Protein AF-0000000073921523 (afdb_homodimer)

Solvent-accessible surface area (backbone atoms only — not comparable to full-atom values): 16384 Å² total; per-residue (Å²): 98,67,68,12,47,55,32,9,51,51,12,41,77,70,71,25,71,45,29,6,15,30,35,31,46,91,87,34,81,66,20,54,26,32,26,37,28,69,85,65,67,34,65,73,37,38,14,59,54,44,15,50,53,37,37,46,49,44,23,59,76,66,74,44,60,59,46,65,50,32,49,55,18,35,37,30,28,34,42,34,48,32,39,28,51,33,30,39,56,62,69,40,45,89,39,58,53,58,31,38,37,20,10,20,78,25,73,84,45,6,5,74,55,62,56,38,48,63,36,61,45,90,61,97,55,76,60,62,48,73,44,76,53,56,63,20,65,62,34,47,52,48,45,50,51,49,56,54,52,50,42,68,69,36,58,73,71,59,40,57,56,57,72,71,102,101,66,69,12,48,54,33,10,52,51,13,42,76,69,71,24,70,46,29,7,14,30,35,31,46,91,87,34,78,67,21,54,27,32,26,39,30,69,86,64,65,33,64,72,36,37,14,59,54,44,17,51,52,38,37,46,49,43,23,60,77,67,73,43,60,58,46,66,49,30,48,54,17,35,37,29,28,34,42,36,46,33,40,29,50,32,31,40,57,64,69,40,45,91,39,59,54,57,32,36,36,19,9,19,80,24,74,86,46,6,5,74,56,62,57,39,47,65,35,61,44,90,63,98,56,77,60,62,47,71,44,77,53,54,64,20,66,62,34,47,51,47,45,50,50,48,55,53,51,51,41,68,71,35,56,74,73,59,38,55,57,58,73,72,101

Radius of gyration: 19.96 Å; Cα contacts (8 Å, |Δi|>4): 748; chains: 2; bounding box: 66×49×37 Å

pLDDT: mean 92.78, std 14.87, range [28.72, 98.94]

Foldseek 3Di:
DVQQQVQLVVCLVVLHQRKKKFKAFPRDTQFIAAACCPVVVNVLRHRLVRRLVSLVVSCVVVVHDSQVRQQRIEMEMAEADFLVSLCCQFPVGPHHHPAYEYAAYDCPGHCCPNPHNVQPPDDPTHHHHYHYHDNNVSSVVSNVSSVVVVLVVDPPVVVVVVVVD/DVQQQVQLVVCLVVLHQRKKKFKAFPRDTQFIAAACCPVVVNVLRHRLVRRLVSLVVSCVVVVHDSQVRQQRIEMEMAEADFLVSLCCQFPVGPHHHPAYEYAAYDCPGHCCPNPHNVQPPDDPTHHHHYHYHDNNVSSVVSNVSSVVVVLVVDPPVVVVVVVVD

Nearest PDB structures (foldseek):
  7nz9-assembly1_A  TM=9.386E-01  e=3.434E-23  Mus musculus
  3dh1-assembly2_C  TM=9.366E-01  e=2.098E-22  Homo sapiens
  1z3a-assembly1_B  TM=9.282E-01  e=8.776E-16  Escherichia coli
  2nx8-assembly1_A-2  TM=9.081E-01  e=7.635E-16  Streptococcus pyogenes serotype M6
  8e2r-assembly1_B  TM=8.834E-01  e=5.690E-13  Escherichia coli

Structure (mmCIF, N/CA/C/O backbone):
data_AF-0000000073921523-model_v1
#
loop_
_entity.id
_entity.type
_entity.pdbx_description
1 polymer 'tRNA-specific adenosine deaminase 2'
#
loop_
_atom_site.group_PDB
_atom_site.id
_atom_site.type_symbol
_atom_site.label_atom_id
_atom_site.label_alt_id
_atom_site.label_comp_id
_atom_site.label_asym_id
_atom_site.label_entity_id
_atom_site.label_seq_id
_atom_site.pdbx_PDB_ins_code
_atom_site.Cartn_x
_atom_site.Cartn_y
_atom_site.Cartn_z
_atom_site.occupancy
_atom_site.B_iso_or_equiv
_atom_site.auth_seq_id
_atom_site.auth_comp_id
_atom_site.auth_asym_id
_atom_site.auth_atom_id
_atom_site.pdbx_PDB_model_num
ATOM 1 N N . MET A 1 1 ? -6.551 19.641 9.445 1 97.19 1 MET A N 1
ATOM 2 C CA . MET A 1 1 ? -7.559 18.625 9.758 1 97.19 1 MET A CA 1
ATOM 3 C C . MET A 1 1 ? -8.906 18.984 9.133 1 97.19 1 MET A C 1
ATOM 5 O O . MET A 1 1 ? -9.633 18.109 8.664 1 97.19 1 MET A O 1
ATOM 9 N N . ASP A 1 2 ? -9.117 20.281 8.953 1 97.69 2 ASP A N 1
ATOM 10 C CA . ASP A 1 2 ? -10.383 20.703 8.367 1 97.69 2 ASP A CA 1
ATOM 11 C C . ASP A 1 2 ? -10.516 20.203 6.926 1 97.69 2 ASP A C 1
ATOM 13 O O . ASP A 1 2 ? -11.547 19.656 6.543 1 97.69 2 ASP A O 1
ATOM 17 N N . VAL A 1 3 ? -9.492 20.391 6.16 1 98.69 3 VAL A N 1
ATOM 18 C CA . VAL A 1 3 ? -9.484 19.953 4.77 1 98.69 3 VAL A CA 1
ATOM 19 C C . VAL A 1 3 ? -9.656 18.438 4.703 1 98.69 3 VAL A C 1
ATOM 21 O O . VAL A 1 3 ? -10.422 17.922 3.877 1 98.69 3 VAL A O 1
ATOM 24 N N . ALA A 1 4 ? -8.953 17.703 5.57 1 98.88 4 ALA A N 1
ATOM 25 C CA . ALA A 1 4 ? -9.07 16.25 5.609 1 98.88 4 ALA A CA 1
ATOM 26 C C . ALA A 1 4 ? -10.5 15.82 5.902 1 98.88 4 ALA A C 1
ATOM 28 O O . ALA A 1 4 ? -11.031 14.906 5.258 1 98.88 4 ALA A O 1
ATOM 29 N N . PHE A 1 5 ? -11.156 16.516 6.816 1 98.81 5 PHE A N 1
ATOM 30 C CA . PHE A 1 5 ? -12.516 16.141 7.18 1 98.81 5 PHE A CA 1
ATOM 31 C C . PHE A 1 5 ? -13.492 16.5 6.062 1 98.81 5 PHE A C 1
ATOM 33 O O . PHE A 1 5 ? -14.477 15.789 5.84 1 98.81 5 PHE A O 1
ATOM 40 N N . GLU A 1 6 ? -13.297 17.609 5.375 1 98.88 6 GLU A N 1
ATOM 41 C CA . GLU A 1 6 ? -14.109 17.922 4.203 1 98.88 6 GLU A CA 1
ATOM 42 C C . GLU A 1 6 ? -14.039 16.812 3.162 1 98.88 6 GLU A C 1
ATOM 44 O O . GLU A 1 6 ? -15.062 16.406 2.605 1 98.88 6 GLU A O 1
ATOM 49 N N . LEU A 1 7 ? -12.898 16.328 2.967 1 98.88 7 LEU A N 1
ATOM 50 C CA . LEU A 1 7 ? -12.68 15.258 1.994 1 98.88 7 LEU A CA 1
ATOM 51 C C . LEU A 1 7 ? -13.289 13.953 2.48 1 98.88 7 LEU A C 1
ATOM 53 O O . LEU A 1 7 ? -13.828 13.18 1.686 1 98.88 7 LEU A O 1
ATOM 57 N N . ALA A 1 8 ? -13.172 13.719 3.764 1 98.88 8 ALA A N 1
ATOM 58 C CA . ALA A 1 8 ? -13.812 12.531 4.328 1 98.88 8 ALA A CA 1
ATOM 59 C C . ALA A 1 8 ? -15.32 12.562 4.109 1 98.88 8 ALA A C 1
ATOM 61 O O . ALA A 1 8 ? -15.93 11.547 3.773 1 98.88 8 ALA A O 1
ATOM 62 N N . GLN A 1 9 ? -15.875 13.711 4.309 1 98.69 9 GLN A N 1
ATOM 63 C CA . GLN A 1 9 ? -17.312 13.883 4.074 1 98.69 9 GLN A CA 1
ATOM 64 C C . GLN A 1 9 ? -17.656 13.633 2.607 1 98.69 9 GLN A C 1
ATOM 66 O O . GLN A 1 9 ? -18.688 13.031 2.299 1 98.69 9 GLN A O 1
ATOM 71 N N . GLU A 1 10 ? -16.828 14.133 1.713 1 98.69 10 GLU A N 1
ATOM 72 C CA . GLU A 1 10 ? -17.031 13.875 0.289 1 98.69 10 GLU A CA 1
ATOM 73 C C . GLU A 1 10 ? -16.969 12.375 -0.013 1 98.69 10 GLU A C 1
ATOM 75 O O . GLU A 1 10 ? -17.766 11.867 -0.807 1 98.69 10 GLU A O 1
ATOM 80 N N . ALA A 1 11 ? -16 11.711 0.612 1 98.56 11 ALA A N 1
ATOM 81 C CA . ALA A 1 11 ? -15.898 10.266 0.442 1 98.56 11 ALA A CA 1
ATOM 82 C 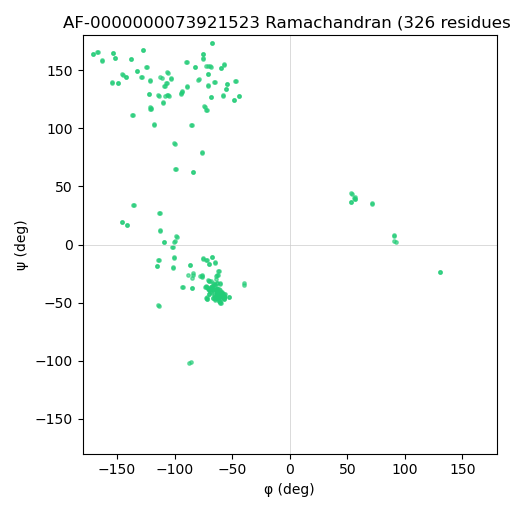C . ALA A 1 11 ? -17.188 9.578 0.868 1 98.56 11 ALA A C 1
ATOM 84 O O . ALA A 1 11 ? -17.703 8.703 0.162 1 98.56 11 ALA A O 1
ATOM 85 N N . LEU A 1 12 ? -17.703 9.969 1.993 1 97.81 12 LEU A N 1
ATOM 86 C CA . LEU A 1 12 ? -18.953 9.406 2.502 1 97.81 12 LEU A CA 1
ATOM 87 C C . LEU A 1 12 ? -20.078 9.586 1.496 1 97.81 12 LEU A C 1
ATOM 89 O O . LEU A 1 12 ? -20.828 8.648 1.219 1 97.81 12 LEU A O 1
ATOM 93 N N . LYS A 1 13 ? -20.203 10.766 0.925 1 96.94 13 LYS A N 1
ATOM 94 C CA . LYS A 1 13 ? -21.234 11.078 -0.048 1 96.94 13 LYS A CA 1
ATOM 95 C C . LYS A 1 13 ? -21.109 10.211 -1.297 1 96.94 13 LYS A C 1
ATOM 97 O O . LYS A 1 13 ? -22.094 9.93 -1.973 1 96.94 13 LYS A O 1
ATOM 102 N N . CYS A 1 14 ? -19.938 9.75 -1.588 1 96.5 14 CYS A N 1
ATOM 103 C CA . CYS A 1 14 ? -19.656 8.953 -2.779 1 96.5 14 CYS A CA 1
ATOM 104 C C . CYS A 1 14 ? -19.641 7.465 -2.449 1 96.5 14 CYS A C 1
ATOM 106 O O . CYS A 1 14 ? -19.141 6.656 -3.236 1 96.5 14 CYS A O 1
ATOM 108 N N . ASN A 1 15 ? -20 7.105 -1.227 1 95.38 15 ASN A N 1
ATOM 109 C CA . ASN A 1 15 ? -20.094 5.719 -0.775 1 95.38 15 ASN A CA 1
ATOM 110 C C . ASN A 1 15 ? -18.719 5.082 -0.631 1 95.38 15 ASN A C 1
ATOM 112 O O . ASN A 1 15 ? -18.516 3.928 -1.012 1 95.38 15 ASN A O 1
ATOM 116 N N . GLU A 1 16 ? -17.797 5.867 -0.228 1 97.69 16 GLU A N 1
ATOM 117 C CA . GLU A 1 16 ? -16.453 5.434 0.157 1 97.69 16 GLU A CA 1
ATOM 118 C C . GLU A 1 16 ? -16.281 5.484 1.672 1 97.69 16 GLU A C 1
ATOM 120 O O . GLU A 1 16 ? -16.922 6.277 2.354 1 97.69 16 GLU A O 1
ATOM 125 N N . VAL A 1 17 ? -15.406 4.504 2.256 1 97.69 17 VAL A N 1
ATOM 126 C CA . VAL A 1 17 ? -15.031 4.691 3.654 1 97.69 17 VAL A CA 1
ATOM 127 C C . VAL A 1 17 ? -14.562 6.129 3.879 1 97.69 17 VAL A C 1
ATOM 129 O O . VAL A 1 17 ? -13.711 6.633 3.15 1 97.69 17 VAL A O 1
ATOM 132 N N . PRO A 1 18 ? -15.148 6.871 4.805 1 98.62 18 PRO A N 1
ATOM 133 C CA . PRO A 1 18 ? -14.93 8.312 4.93 1 98.62 18 PRO A CA 1
ATOM 134 C C . PRO A 1 18 ? -13.586 8.648 5.57 1 98.62 18 PRO A C 1
ATOM 136 O O . PRO A 1 18 ? -13.539 9.023 6.746 1 98.62 18 PRO A O 1
ATOM 139 N N . VAL A 1 19 ? -12.602 8.586 4.848 1 98.88 19 VAL A N 1
ATOM 140 C CA . VAL A 1 19 ? -11.258 8.961 5.266 1 98.88 19 VAL A CA 1
ATOM 141 C C . VAL A 1 19 ? -10.711 10.047 4.34 1 98.88 19 VAL A C 1
ATOM 143 O O . VAL A 1 19 ? -10.812 9.938 3.117 1 98.88 19 VAL A O 1
ATOM 146 N N . GLY A 1 20 ? -10.227 11.094 4.895 1 98.94 20 GLY A N 1
ATOM 147 C CA . GLY A 1 20 ? -9.547 12.172 4.195 1 98.94 20 GLY A CA 1
ATOM 148 C C . GLY A 1 20 ? -8.156 12.445 4.73 1 98.94 20 GLY A C 1
ATOM 149 O O . GLY A 1 20 ? -7.867 12.172 5.898 1 98.94 20 GLY A O 1
ATOM 150 N N . CYS A 1 21 ? -7.32 12.953 3.865 1 98.88 21 CYS A N 1
ATOM 151 C CA . CYS A 1 21 ? -5.902 13.125 4.148 1 98.88 21 CYS A CA 1
ATOM 152 C C . CYS A 1 21 ? -5.363 14.391 3.477 1 98.88 21 CYS A C 1
ATOM 154 O O . CYS A 1 21 ? -5.836 14.773 2.406 1 98.88 21 CYS A O 1
ATOM 156 N N . ALA A 1 22 ? -4.387 15.055 4.16 1 98.94 22 ALA A N 1
ATOM 157 C CA . ALA A 1 22 ? -3.777 16.25 3.588 1 98.94 22 ALA A CA 1
ATOM 158 C C . ALA A 1 22 ? -2.326 16.406 4.039 1 98.94 22 ALA A C 1
ATOM 160 O O . ALA A 1 22 ? -1.999 16.141 5.195 1 98.94 22 ALA A O 1
ATOM 161 N N . PHE A 1 23 ? -1.536 16.797 3.115 1 98.88 23 PHE A N 1
ATOM 162 C CA . PHE A 1 23 ? -0.176 17.219 3.428 1 98.88 23 PHE A CA 1
ATOM 163 C C . PHE A 1 23 ? -0.102 18.719 3.602 1 98.88 23 PHE A C 1
ATOM 165 O O . PHE A 1 23 ? -0.613 19.469 2.77 1 98.88 23 PHE A O 1
ATOM 172 N N . VAL A 1 24 ? 0.506 19.172 4.703 1 98.88 24 VAL A N 1
ATOM 173 C CA . VAL A 1 24 ? 0.73 20.578 4.965 1 98.88 24 VAL A CA 1
ATOM 174 C C . VAL A 1 24 ? 2.221 20.891 4.867 1 98.88 24 VAL A C 1
ATOM 176 O O . VAL A 1 24 ? 3.043 20.25 5.52 1 98.88 24 VAL A O 1
ATOM 179 N N . TYR A 1 25 ? 2.596 21.781 4.031 1 98.5 25 TYR A N 1
ATOM 180 C CA . TYR A 1 25 ? 3.951 22.266 3.797 1 98.5 25 TYR A CA 1
ATOM 181 C C . TYR A 1 25 ? 4.039 23.766 4.027 1 98.5 25 TYR A C 1
ATOM 183 O O . TYR A 1 25 ? 3.352 24.547 3.361 1 98.5 25 TYR A O 1
ATOM 191 N N . LYS A 1 26 ? 4.844 24.188 5.031 1 97.06 26 LYS A N 1
ATOM 192 C CA . LYS A 1 26 ? 5.008 25.594 5.359 1 97.06 26 LYS A CA 1
ATOM 193 C C . LYS A 1 26 ? 3.656 26.266 5.586 1 97.06 26 LYS A C 1
ATOM 195 O O . LYS A 1 26 ? 3.387 27.344 5.035 1 97.06 26 LYS A O 1
ATOM 200 N N . GLY A 1 27 ? 2.771 25.516 6.176 1 97.19 27 GLY A N 1
ATOM 201 C CA . GLY A 1 27 ? 1.5 26.062 6.633 1 97.19 27 GLY A CA 1
ATOM 202 C C . GLY A 1 27 ? 0.402 25.969 5.59 1 97.19 27 GLY A C 1
ATOM 203 O O . GLY A 1 27 ? -0.74 26.344 5.844 1 97.19 27 GLY A O 1
ATOM 204 N N . GLU A 1 28 ? 0.685 25.375 4.449 1 98.25 28 GLU A N 1
ATOM 205 C CA . GLU A 1 28 ? -0.296 25.297 3.369 1 98.25 28 GLU A CA 1
ATOM 206 C C . GLU A 1 28 ? -0.584 23.844 2.992 1 98.25 28 GLU A C 1
ATOM 208 O O . GLU A 1 28 ? 0.327 23.016 2.953 1 98.25 28 GLU A O 1
ATOM 213 N N . VAL A 1 29 ? -1.863 23.641 2.725 1 98.81 29 VAL A N 1
ATOM 214 C CA . VAL A 1 29 ? -2.219 22.328 2.166 1 98.81 29 VAL A CA 1
ATOM 215 C C . VAL A 1 29 ? -1.769 22.25 0.709 1 98.81 29 VAL A C 1
ATOM 217 O O . VAL A 1 29 ? -2.258 23.016 -0.138 1 98.81 29 VAL A O 1
ATOM 220 N N . ILE A 1 30 ? -0.867 21.328 0.386 1 98.75 30 ILE A N 1
ATOM 221 C CA . ILE A 1 30 ? -0.333 21.297 -0.972 1 98.75 30 ILE A CA 1
ATOM 222 C C . ILE A 1 30 ? -0.784 20.016 -1.681 1 98.75 30 ILE A C 1
ATOM 224 O O . ILE A 1 30 ? -0.685 19.922 -2.904 1 98.75 30 ILE A O 1
ATOM 228 N N . ALA A 1 31 ? -1.296 19.094 -0.965 1 98.81 31 ALA A N 1
ATOM 229 C CA . ALA A 1 31 ? -1.859 17.859 -1.509 1 98.81 31 ALA A CA 1
ATOM 230 C C . ALA A 1 31 ? -2.908 17.266 -0.569 1 98.81 31 ALA A C 1
ATOM 232 O O . ALA A 1 31 ? -2.748 17.312 0.653 1 98.81 31 ALA A O 1
ATOM 233 N N . SER A 1 32 ? -3.908 16.812 -1.077 1 98.88 32 SER A N 1
ATOM 234 C CA . SER A 1 32 ? -4.973 16.188 -0.303 1 98.88 32 SER A CA 1
ATOM 235 C C . SER A 1 32 ? -5.715 15.141 -1.132 1 98.88 32 SER A C 1
ATOM 237 O O . SER A 1 32 ? -5.566 15.094 -2.355 1 98.88 32 SER A O 1
ATOM 239 N N . GLY A 1 33 ? -6.422 14.242 -0.433 1 98.75 33 GLY A N 1
ATOM 240 C CA . GLY A 1 33 ? -7.172 13.188 -1.096 1 98.75 33 GLY A CA 1
ATOM 241 C C . GLY A 1 33 ? -8.07 12.406 -0.151 1 98.75 33 GLY A C 1
ATOM 242 O O . GLY A 1 33 ? -7.973 12.555 1.068 1 98.75 33 GLY A O 1
ATOM 243 N N . ARG A 1 34 ? -8.945 11.727 -0.708 1 98.81 34 ARG A N 1
ATOM 244 C CA . ARG A 1 34 ? -9.859 10.859 0.028 1 98.81 34 ARG A CA 1
ATOM 245 C C . ARG A 1 34 ? -9.852 9.445 -0.538 1 98.81 34 ARG A C 1
ATOM 247 O O . ARG A 1 34 ? -9.273 9.203 -1.597 1 98.81 34 ARG A O 1
ATOM 254 N N . ASN A 1 35 ? -10.445 8.555 0.245 1 98.56 35 ASN A N 1
ATOM 255 C CA . ASN A 1 35 ? -10.594 7.184 -0.238 1 98.56 35 ASN A CA 1
ATOM 256 C C . ASN A 1 35 ? -11.312 7.141 -1.586 1 98.56 35 ASN A C 1
ATOM 258 O O . ASN A 1 35 ? -12.297 7.844 -1.792 1 98.56 35 ASN A O 1
ATOM 262 N N . GLU A 1 36 ? -10.773 6.375 -2.51 1 98.06 36 GLU A N 1
ATOM 263 C CA . GLU A 1 36 ? -11.375 6.195 -3.826 1 98.06 36 GLU A CA 1
ATOM 264 C C . GLU A 1 36 ? -11.352 4.73 -4.25 1 98.06 36 GLU A C 1
ATOM 266 O O . GLU A 1 36 ? -11.086 4.418 -5.41 1 98.06 36 GLU A O 1
ATOM 271 N N . VAL A 1 37 ? -11.492 3.852 -3.305 1 97.06 37 VAL A N 1
ATOM 272 C CA . VAL A 1 37 ? -11.43 2.412 -3.531 1 97.06 37 VAL A CA 1
ATOM 273 C C . VAL A 1 37 ? -12.547 1.992 -4.488 1 97.06 37 VAL A C 1
ATOM 275 O O . VAL A 1 37 ? -12.281 1.352 -5.508 1 97.06 37 VAL A O 1
ATOM 278 N N . ASN A 1 38 ? -13.797 2.445 -4.227 1 94.31 38 ASN A N 1
ATOM 279 C CA . ASN A 1 38 ? -14.953 2.07 -5.039 1 94.31 38 ASN A CA 1
ATOM 280 C C . ASN A 1 38 ? -14.922 2.752 -6.406 1 94.31 38 ASN A C 1
ATOM 282 O O . ASN A 1 38 ? -15.133 2.105 -7.434 1 94.31 38 ASN A O 1
ATOM 286 N N . ALA A 1 39 ? -14.641 4.008 -6.422 1 95.38 39 ALA A N 1
ATOM 287 C CA . ALA A 1 39 ? -14.641 4.777 -7.664 1 95.38 39 ALA A CA 1
ATOM 288 C C . ALA A 1 39 ? -13.617 4.227 -8.648 1 95.38 39 ALA A C 1
ATOM 290 O O . ALA A 1 39 ? -13.852 4.223 -9.859 1 95.38 39 ALA A O 1
ATOM 291 N N . THR A 1 40 ? -12.484 3.697 -8.125 1 94 40 THR A N 1
ATOM 292 C CA . THR A 1 40 ? -11.391 3.26 -8.992 1 94 40 THR A CA 1
ATOM 293 C C . THR A 1 40 ? -11.414 1.742 -9.164 1 94 40 THR A C 1
ATOM 295 O O . THR A 1 40 ? -10.68 1.194 -9.984 1 94 40 THR A O 1
ATOM 298 N N . ARG A 1 41 ? -12.242 1.09 -8.312 1 92.06 41 ARG A N 1
ATOM 299 C CA . ARG A 1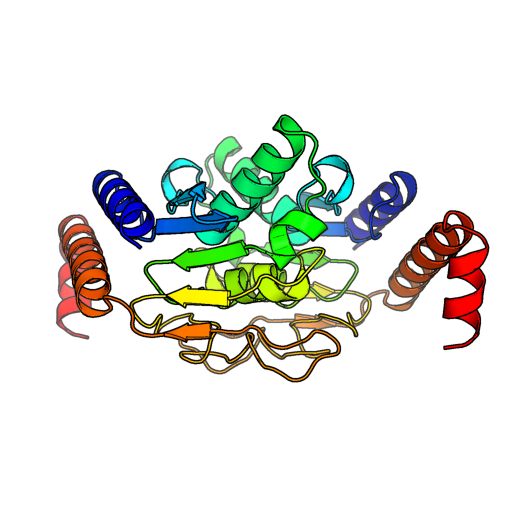 41 ? -12.219 -0.369 -8.266 1 92.06 41 ARG A CA 1
ATOM 300 C C . ARG A 1 41 ? -10.812 -0.892 -8.016 1 92.06 41 ARG A C 1
ATOM 302 O O . ARG A 1 41 ? -10.328 -1.758 -8.742 1 92.06 41 ARG A O 1
ATOM 309 N N . ASP A 1 42 ? -10.164 -0.296 -7.137 1 94 42 ASP A N 1
ATOM 310 C CA . ASP A 1 42 ? -8.82 -0.612 -6.676 1 94 42 ASP A CA 1
ATOM 311 C C . ASP A 1 42 ? -8.734 -0.549 -5.152 1 94 42 ASP A C 1
ATOM 313 O O . ASP A 1 42 ? -8.75 0.537 -4.566 1 94 42 ASP A O 1
ATOM 317 N N . ALA A 1 43 ? -8.555 -1.673 -4.543 1 95.19 43 ALA A N 1
ATOM 318 C CA . ALA A 1 43 ? -8.672 -1.859 -3.1 1 95.19 43 ALA A CA 1
ATOM 319 C C . ALA A 1 43 ? -7.555 -1.131 -2.359 1 95.19 43 ALA A C 1
ATOM 321 O O . ALA A 1 43 ? -7.621 -0.953 -1.142 1 95.19 43 ALA A O 1
ATOM 322 N N . THR A 1 44 ? -6.523 -0.621 -3.084 1 96.81 44 THR A N 1
ATOM 323 C CA . THR A 1 44 ? -5.363 -0.032 -2.422 1 96.81 44 THR A CA 1
ATOM 324 C C . THR A 1 44 ? -5.441 1.492 -2.455 1 96.81 44 THR A C 1
ATOM 326 O O . THR A 1 44 ? -4.566 2.174 -1.915 1 96.81 44 THR A O 1
ATOM 329 N N . GLN A 1 45 ? -6.488 2.029 -3.088 1 97.62 45 GLN A N 1
ATOM 330 C CA . GLN A 1 45 ? -6.57 3.475 -3.27 1 97.62 45 GLN A CA 1
ATOM 331 C C . GLN A 1 45 ? -7.148 4.152 -2.031 1 97.62 45 GLN A C 1
ATOM 333 O O . GLN A 1 45 ? -8.195 4.805 -2.107 1 97.62 45 GLN A O 1
ATOM 338 N N . HIS A 1 46 ? -6.426 4.016 -0.944 1 98.81 46 HIS A N 1
ATOM 339 C CA . HIS A 1 46 ? -6.75 4.688 0.308 1 98.81 46 HIS A CA 1
ATOM 340 C C . HIS A 1 46 ? -6.383 6.168 0.25 1 98.81 46 HIS A C 1
ATOM 342 O O . HIS A 1 46 ? -5.586 6.582 -0.595 1 98.81 46 HIS A O 1
ATOM 348 N N . ALA A 1 47 ? -6.961 6.949 1.108 1 98.88 47 ALA A N 1
ATOM 349 C CA . ALA A 1 47 ? -6.766 8.398 1.138 1 98.88 47 ALA A CA 1
ATOM 350 C C . ALA A 1 47 ? -5.281 8.742 1.187 1 98.88 47 ALA A C 1
ATOM 352 O O . ALA A 1 47 ? -4.816 9.617 0.448 1 98.88 47 ALA A O 1
ATOM 353 N N . GLU A 1 48 ? -4.516 8.055 2.033 1 98.81 48 GLU A N 1
ATOM 354 C CA . GLU A 1 48 ? -3.092 8.328 2.195 1 98.81 48 GLU A CA 1
ATOM 355 C C . GLU A 1 48 ? -2.326 8.055 0.903 1 98.81 48 GLU A C 1
ATOM 357 O O . GLU A 1 48 ? -1.491 8.859 0.489 1 98.81 48 GLU A O 1
ATOM 362 N N . MET A 1 49 ? -2.617 6.926 0.288 1 98.56 49 MET A N 1
ATOM 363 C CA . MET A 1 49 ? -1.942 6.543 -0.95 1 98.56 49 MET A CA 1
ATOM 364 C C . MET A 1 49 ? -2.203 7.566 -2.051 1 98.56 49 MET A C 1
ATOM 366 O O . MET A 1 49 ? -1.275 7.984 -2.744 1 98.56 49 MET A O 1
ATOM 370 N N . ILE A 1 50 ? -3.434 7.957 -2.16 1 98.31 50 ILE A N 1
ATOM 371 C CA . ILE A 1 50 ? -3.842 8.945 -3.154 1 98.31 50 ILE A CA 1
ATOM 372 C C . ILE A 1 50 ? -3.141 10.273 -2.877 1 98.31 50 ILE A C 1
ATOM 374 O O . ILE A 1 50 ? -2.619 10.906 -3.795 1 98.31 50 ILE A O 1
ATOM 378 N N . THR A 1 51 ? -3.104 10.664 -1.655 1 98.75 51 THR A N 1
ATOM 379 C CA . THR A 1 51 ? -2.549 11.961 -1.29 1 98.75 51 THR A CA 1
ATOM 380 C C . THR A 1 51 ? -1.039 11.992 -1.517 1 98.75 51 THR A C 1
ATOM 382 O O . THR A 1 51 ? -0.48 13.023 -1.894 1 98.75 51 THR A O 1
ATOM 385 N N . ILE A 1 52 ? -0.388 10.859 -1.242 1 98.25 52 ILE A N 1
ATOM 386 C CA . ILE A 1 52 ? 1.037 10.742 -1.536 1 98.25 52 ILE A CA 1
ATOM 387 C C . ILE A 1 52 ? 1.279 11.008 -3.02 1 98.25 52 ILE A C 1
ATOM 389 O O . ILE A 1 52 ? 2.178 11.773 -3.383 1 98.25 52 ILE A O 1
ATOM 393 N N . ARG A 1 53 ? 0.477 10.391 -3.875 1 97.31 53 ARG A N 1
ATOM 394 C CA . ARG A 1 53 ? 0.616 10.594 -5.312 1 97.31 53 ARG A CA 1
ATOM 395 C C . ARG A 1 53 ? 0.389 12.055 -5.688 1 97.31 53 ARG A C 1
ATOM 397 O O . ARG A 1 53 ? 1.106 12.602 -6.527 1 97.31 53 ARG A O 1
ATOM 404 N N . HIS A 1 54 ? -0.595 12.68 -5.066 1 98.38 54 HIS A N 1
ATOM 405 C CA . HIS A 1 54 ? -0.87 14.094 -5.324 1 98.38 54 HIS A CA 1
ATOM 406 C C . HIS A 1 54 ? 0.304 14.969 -4.902 1 98.38 54 HIS A C 1
ATOM 408 O O . HIS A 1 54 ? 0.616 15.953 -5.566 1 98.38 54 HIS A O 1
ATOM 414 N N . LEU A 1 55 ? 0.918 14.609 -3.799 1 98.38 55 LEU A N 1
ATOM 415 C CA . LEU A 1 55 ? 2.07 15.367 -3.33 1 98.38 55 LEU A CA 1
ATOM 416 C C . LEU A 1 55 ? 3.229 15.266 -4.316 1 98.38 55 LEU A C 1
ATOM 418 O O . LEU A 1 55 ? 3.881 16.266 -4.621 1 98.38 55 LEU A O 1
ATOM 422 N N . GLU A 1 56 ? 3.469 14.055 -4.75 1 97.12 56 GLU A N 1
ATOM 423 C CA . GLU A 1 56 ? 4.523 13.859 -5.738 1 97.12 56 GLU A CA 1
ATOM 424 C C . GLU A 1 56 ? 4.258 14.664 -7.004 1 97.12 56 GLU A C 1
ATOM 426 O O . GLU A 1 56 ? 5.172 15.281 -7.555 1 97.12 56 GLU A O 1
ATOM 431 N N . GLN A 1 57 ? 3.035 14.641 -7.453 1 97.5 57 GLN A N 1
ATOM 432 C CA . GLN A 1 57 ? 2.639 15.414 -8.625 1 97.5 57 GLN A CA 1
ATOM 433 C C . GLN A 1 57 ? 2.832 16.906 -8.398 1 97.5 57 GLN A C 1
ATOM 435 O O . GLN A 1 57 ? 3.297 17.625 -9.289 1 97.5 57 GLN A O 1
ATOM 440 N N . TRP A 1 58 ? 2.434 17.359 -7.25 1 98.12 58 TRP A N 1
ATOM 441 C CA . TRP A 1 58 ? 2.602 18.75 -6.895 1 98.12 58 TRP A CA 1
ATOM 442 C C . TRP A 1 58 ? 4.07 19.172 -6.969 1 98.12 58 TRP A C 1
ATOM 444 O O . TRP A 1 58 ? 4.398 20.219 -7.508 1 98.12 58 TRP A O 1
ATOM 454 N N . CYS A 1 59 ? 4.906 18.312 -6.426 1 97.69 59 CYS A N 1
ATOM 455 C CA . CYS A 1 59 ? 6.34 18.609 -6.445 1 97.69 59 CYS A CA 1
ATOM 456 C C . CYS A 1 59 ? 6.855 18.688 -7.879 1 97.69 59 CYS A C 1
ATOM 458 O O . CYS A 1 59 ? 7.641 19.578 -8.211 1 97.69 59 CYS A O 1
ATOM 460 N N . ARG A 1 60 ? 6.395 17.781 -8.719 1 96.69 60 ARG A N 1
ATOM 461 C CA . ARG A 1 60 ? 6.805 17.766 -10.117 1 96.69 60 ARG A CA 1
ATOM 462 C C . ARG A 1 60 ? 6.352 19.047 -10.828 1 96.69 60 ARG A C 1
ATOM 464 O O . ARG A 1 60 ? 7.129 19.656 -11.555 1 96.69 60 ARG A O 1
ATOM 471 N N . LYS A 1 61 ? 5.16 19.391 -10.609 1 97.44 61 LYS A N 1
ATOM 472 C CA . LYS A 1 61 ? 4.582 20.562 -11.25 1 97.44 61 LYS A CA 1
ATOM 473 C C . LYS A 1 61 ? 5.312 21.844 -10.82 1 97.44 61 LYS A C 1
ATOM 475 O O . LYS A 1 61 ? 5.473 22.766 -11.609 1 97.44 61 LYS A O 1
ATOM 480 N N . ASN A 1 62 ? 5.773 21.828 -9.57 1 97.5 62 ASN A N 1
ATOM 481 C CA . ASN A 1 62 ? 6.406 23.031 -9.023 1 97.5 62 ASN A CA 1
ATOM 482 C C . ASN A 1 62 ? 7.93 22.922 -9.07 1 97.5 62 ASN A C 1
ATOM 484 O O . ASN A 1 62 ? 8.625 23.812 -8.57 1 97.5 62 ASN A O 1
ATOM 488 N N . GLU A 1 63 ? 8.43 21.828 -9.633 1 97 63 GLU A N 1
ATOM 489 C CA . GLU A 1 63 ? 9.852 21.594 -9.828 1 97 63 GLU A CA 1
ATOM 490 C C . GLU A 1 63 ? 10.617 21.688 -8.508 1 97 63 GLU A C 1
ATOM 492 O O . GLU A 1 63 ? 11.641 22.375 -8.43 1 97 63 GLU A O 1
ATOM 497 N N . ILE A 1 64 ? 10.047 21.172 -7.477 1 97 64 ILE A N 1
ATOM 498 C CA . ILE A 1 64 ? 10.688 21.094 -6.172 1 97 64 ILE A CA 1
ATOM 499 C C . ILE A 1 64 ? 10.992 19.641 -5.836 1 97 64 ILE A C 1
ATOM 501 O O . ILE A 1 64 ? 10.211 18.734 -6.164 1 97 64 ILE A O 1
ATOM 505 N N . GLU A 1 65 ? 12.078 19.375 -5.195 1 96.62 65 GLU A N 1
ATOM 506 C CA . GLU A 1 65 ? 12.5 18.016 -4.859 1 96.62 65 GLU A CA 1
ATOM 507 C C . GLU A 1 65 ? 11.578 17.391 -3.822 1 96.62 65 GLU A C 1
ATOM 509 O O . GLU A 1 65 ? 11.383 17.938 -2.738 1 96.62 65 GLU A O 1
ATOM 514 N N . PHE A 1 66 ? 11.117 16.281 -4.148 1 96.69 66 PHE A N 1
ATOM 515 C CA . PHE A 1 66 ? 10.125 15.578 -3.348 1 96.69 66 PHE A CA 1
ATOM 516 C C . PHE A 1 66 ? 10.648 15.32 -1.938 1 96.69 66 PHE A C 1
ATOM 518 O O . PHE A 1 66 ? 9.938 15.547 -0.958 1 96.69 66 PHE A O 1
ATOM 525 N N . ASP A 1 67 ? 11.914 14.875 -1.785 1 96.38 67 ASP A N 1
ATOM 526 C CA . ASP A 1 67 ? 12.5 14.539 -0.49 1 96.38 67 ASP A CA 1
ATOM 527 C C . ASP A 1 67 ? 12.625 15.773 0.395 1 96.38 67 ASP A C 1
ATOM 529 O O . ASP A 1 67 ? 12.391 15.703 1.604 1 96.38 67 ASP A O 1
ATOM 533 N N . LYS A 1 68 ? 12.891 16.906 -0.187 1 96.75 68 LYS A N 1
ATOM 534 C CA . LYS A 1 68 ? 13.016 18.156 0.56 1 96.75 68 LYS A CA 1
ATOM 535 C C . LYS A 1 68 ? 11.664 18.609 1.085 1 96.75 68 LYS A C 1
ATOM 537 O O . LYS A 1 68 ? 11.555 19.062 2.225 1 96.75 68 LYS A O 1
ATOM 542 N N . VAL A 1 69 ? 10.727 18.484 0.25 1 97.94 69 VAL A N 1
ATOM 543 C CA . VAL A 1 69 ? 9.383 18.891 0.649 1 97.94 69 VAL A CA 1
ATOM 544 C C . VAL A 1 69 ? 8.875 17.969 1.765 1 97.94 69 VAL A C 1
ATOM 546 O O . VAL A 1 69 ? 8.32 18.453 2.758 1 97.94 69 VAL A O 1
ATOM 549 N N . LEU A 1 70 ? 9.086 16.688 1.663 1 97.56 70 LEU A N 1
ATOM 550 C CA . LEU A 1 70 ? 8.609 15.695 2.615 1 97.56 70 LEU A CA 1
ATOM 551 C C . LEU A 1 70 ? 9.125 15.992 4.02 1 97.56 70 LEU A C 1
ATOM 553 O O . LEU A 1 70 ? 8.367 15.945 4.988 1 97.56 70 LEU A O 1
ATOM 557 N N . THR A 1 71 ? 10.375 16.328 4.125 1 97.56 71 THR A N 1
ATOM 558 C CA . THR A 1 71 ? 11.016 16.516 5.426 1 97.56 71 THR A CA 1
ATOM 559 C C . THR A 1 71 ? 10.398 17.688 6.172 1 97.56 71 THR A C 1
ATOM 561 O O . THR A 1 71 ? 10.578 17.828 7.383 1 97.56 71 THR A O 1
ATOM 564 N N . GLU A 1 72 ? 9.656 18.516 5.418 1 98 72 GLU A N 1
ATOM 565 C CA . GLU A 1 72 ? 9.031 19.688 6.012 1 98 72 GLU A CA 1
ATOM 566 C C . GLU A 1 72 ? 7.512 19.562 6.031 1 98 72 GLU A C 1
ATOM 568 O O . GLU A 1 72 ? 6.805 20.516 6.344 1 98 72 GLU A O 1
ATOM 573 N N . CYS A 1 73 ? 7.047 18.375 5.762 1 98.25 73 CYS A N 1
ATOM 574 C CA . CYS A 1 73 ? 5.609 18.172 5.625 1 98.25 73 CYS A CA 1
ATOM 575 C C . CYS A 1 73 ? 5.027 17.516 6.871 1 98.25 73 CYS A C 1
ATOM 577 O O . CYS A 1 73 ? 5.66 16.641 7.469 1 98.25 73 CYS A O 1
ATOM 579 N N . ASP A 1 74 ? 3.855 17.969 7.168 1 98.81 74 ASP A N 1
ATOM 580 C CA . ASP A 1 74 ? 2.984 17.266 8.109 1 98.81 74 ASP A CA 1
ATOM 581 C C . ASP A 1 74 ? 1.837 16.578 7.375 1 98.81 74 ASP A C 1
ATOM 583 O O . ASP A 1 74 ? 1.267 17.141 6.434 1 98.81 74 ASP A O 1
ATOM 587 N N . LEU A 1 75 ? 1.539 15.391 7.812 1 98.88 75 LEU A N 1
ATOM 588 C CA . LEU A 1 75 ? 0.406 14.656 7.262 1 98.88 75 LEU A CA 1
ATOM 589 C C . LEU A 1 75 ? -0.763 14.641 8.242 1 98.88 75 LEU A C 1
ATOM 591 O O . LEU A 1 75 ? -0.579 14.367 9.43 1 98.88 75 LEU A O 1
ATOM 595 N N . TYR A 1 76 ? -1.894 15.016 7.773 1 98.94 76 TYR A N 1
ATOM 596 C CA . TYR A 1 76 ? -3.133 14.945 8.539 1 98.94 76 TYR A CA 1
ATOM 597 C C . TYR A 1 76 ? -4.102 13.945 7.922 1 98.94 76 TYR A C 1
ATOM 599 O O . TYR A 1 76 ? -4.363 13.984 6.719 1 98.94 76 TYR A O 1
ATOM 607 N N . VAL A 1 77 ? -4.602 13.039 8.727 1 98.94 77 VAL A N 1
ATOM 608 C CA . VAL A 1 77 ? -5.551 12.047 8.234 1 98.94 77 VAL A CA 1
ATOM 609 C C . VAL A 1 77 ? -6.621 11.789 9.289 1 98.94 77 VAL A C 1
ATOM 611 O O . VAL A 1 77 ? -6.328 11.766 10.484 1 98.94 77 VAL A O 1
ATOM 614 N N . THR A 1 78 ? -7.82 11.562 8.906 1 98.94 78 THR A N 1
ATOM 615 C CA . THR A 1 78 ? -8.953 11.547 9.82 1 98.94 78 THR A CA 1
ATOM 616 C C . THR A 1 78 ? -8.977 10.258 10.641 1 98.94 78 THR A C 1
ATOM 618 O O . THR A 1 78 ? -9.555 10.219 11.727 1 98.94 78 THR A O 1
ATOM 621 N N . VAL A 1 79 ? -8.43 9.195 10.125 1 98.88 79 VAL A N 1
ATOM 622 C CA . VAL A 1 79 ? -8.367 7.898 10.789 1 98.88 79 VAL A CA 1
ATOM 623 C C . VAL A 1 79 ? -6.934 7.375 10.781 1 98.88 79 VAL A C 1
ATOM 625 O O . VAL A 1 79 ? -6.203 7.57 9.805 1 98.88 79 VAL A O 1
ATOM 628 N N . GLU A 1 80 ? -6.547 6.719 11.82 1 98.94 80 GLU A N 1
ATOM 629 C CA . GLU A 1 80 ? -5.23 6.094 11.875 1 98.94 80 GLU A CA 1
ATOM 630 C C . GLU A 1 80 ? -4.902 5.371 10.578 1 98.94 80 GLU A C 1
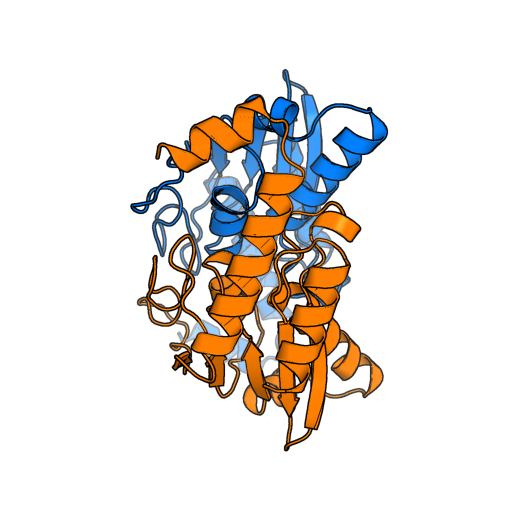ATOM 632 O O . GLU A 1 80 ? -5.691 4.551 10.102 1 98.94 80 GLU A O 1
ATOM 637 N N . PRO A 1 81 ? -3.711 5.691 9.992 1 98.94 81 PRO A N 1
ATOM 638 C CA . PRO A 1 81 ? -3.33 4.938 8.797 1 98.94 81 PRO A CA 1
ATOM 639 C C . PRO A 1 81 ? -3.336 3.426 9.023 1 98.94 81 PRO A C 1
ATOM 641 O O . PRO A 1 81 ? -2.922 2.957 10.086 1 98.94 81 PRO A O 1
ATOM 644 N N . CYS A 1 82 ? -3.85 2.688 8.047 1 98.81 82 CYS A N 1
ATOM 645 C CA . CYS A 1 82 ? -3.807 1.232 8.133 1 98.81 82 CYS A CA 1
ATOM 646 C C . CYS A 1 82 ? -2.373 0.724 8.023 1 98.81 82 CYS A C 1
ATOM 648 O O . CYS A 1 82 ? -1.457 1.495 7.73 1 98.81 82 CYS A O 1
ATOM 650 N N . ILE A 1 83 ? -2.209 -0.529 8.219 1 98.69 83 ILE A N 1
ATOM 651 C CA . ILE A 1 83 ? -0.891 -1.15 8.156 1 98.69 83 ILE A CA 1
ATOM 652 C C . ILE A 1 83 ? -0.252 -0.876 6.801 1 98.69 83 ILE A C 1
ATOM 654 O O . ILE A 1 83 ? 0.924 -0.514 6.723 1 98.69 83 ILE A O 1
ATOM 658 N N . MET A 1 84 ? -0.967 -0.999 5.688 1 98.81 84 MET A N 1
ATOM 659 C CA . MET A 1 84 ? -0.448 -0.74 4.348 1 98.81 84 MET A CA 1
ATOM 660 C C . MET A 1 84 ? 0.023 0.705 4.219 1 98.81 84 MET A C 1
ATOM 662 O O . MET A 1 84 ? 1.152 0.958 3.795 1 98.81 84 MET A O 1
ATOM 666 N N . CYS A 1 85 ? -0.82 1.614 4.609 1 98.94 85 CYS A N 1
ATOM 667 C CA . CYS A 1 85 ? -0.528 3.029 4.414 1 98.94 85 CYS A CA 1
ATOM 668 C C . CYS A 1 85 ? 0.607 3.484 5.32 1 98.94 85 CYS A C 1
ATOM 670 O O . CYS A 1 85 ? 1.441 4.297 4.922 1 98.94 85 CYS A O 1
ATOM 672 N N . THR A 1 86 ? 0.594 2.979 6.531 1 98.88 86 THR A N 1
ATOM 673 C CA . THR A 1 86 ? 1.691 3.299 7.438 1 98.88 86 THR A CA 1
ATOM 674 C C . THR A 1 86 ? 3.021 2.818 6.867 1 98.88 86 THR A C 1
ATOM 676 O O . THR A 1 86 ? 4.016 3.547 6.902 1 98.88 86 THR A O 1
ATOM 679 N N . ALA A 1 87 ? 2.998 1.607 6.367 1 98.81 87 ALA A N 1
ATOM 680 C CA . ALA A 1 87 ? 4.215 1.053 5.785 1 98.81 87 ALA A CA 1
ATOM 681 C C . ALA A 1 87 ? 4.668 1.869 4.574 1 98.81 87 ALA A C 1
ATOM 683 O O . ALA A 1 87 ? 5.859 2.119 4.398 1 98.81 87 ALA A O 1
ATOM 684 N N . ALA A 1 88 ? 3.713 2.271 3.723 1 98.81 88 ALA A N 1
ATOM 685 C CA . ALA A 1 88 ? 4.039 3.105 2.57 1 98.81 88 ALA A CA 1
ATOM 686 C C . ALA A 1 88 ? 4.723 4.398 3.008 1 98.81 88 ALA A C 1
ATOM 688 O O . ALA A 1 88 ? 5.77 4.77 2.469 1 98.81 88 ALA A O 1
ATOM 689 N N . ILE A 1 89 ? 4.172 5.023 4.023 1 98.75 89 ILE A N 1
ATOM 690 C CA . ILE A 1 89 ? 4.66 6.309 4.504 1 98.75 89 ILE A CA 1
ATOM 691 C C . ILE A 1 89 ? 6.047 6.141 5.121 1 98.75 89 ILE A C 1
ATOM 693 O O . ILE A 1 89 ? 6.938 6.961 4.891 1 98.75 89 ILE A O 1
ATOM 697 N N . ARG A 1 90 ? 6.27 5.082 5.789 1 98.44 90 ARG A N 1
ATOM 698 C CA . ARG A 1 90 ? 7.5 4.934 6.555 1 98.44 90 ARG A CA 1
ATOM 699 C C . ARG A 1 90 ? 8.633 4.422 5.676 1 98.44 90 ARG A C 1
ATOM 701 O O . ARG A 1 90 ? 9.773 4.871 5.797 1 98.44 90 ARG A O 1
ATOM 708 N N . PHE A 1 91 ? 8.273 3.52 4.758 1 98 91 PHE A N 1
ATOM 709 C CA . PHE A 1 91 ? 9.352 2.742 4.168 1 98 91 PHE A CA 1
ATOM 710 C C . PHE A 1 91 ? 9.484 3.043 2.68 1 98 91 PHE A C 1
ATOM 712 O O . PHE A 1 91 ? 10.523 2.762 2.072 1 98 91 PHE A O 1
ATOM 719 N N . CYS A 1 92 ? 8.461 3.611 2.055 1 97.56 92 CYS A N 1
ATOM 720 C CA . CYS A 1 92 ? 8.508 3.705 0.601 1 97.56 92 CYS A CA 1
ATOM 721 C C . CYS A 1 92 ? 8.891 5.109 0.156 1 97.56 92 CYS A C 1
ATOM 723 O O . CYS A 1 92 ? 9.312 5.312 -0.983 1 97.56 92 CYS A O 1
ATOM 725 N N . LEU A 1 93 ? 8.734 6.105 1.044 1 97.31 93 LEU A N 1
ATOM 726 C CA . LEU A 1 93 ? 9.023 7.484 0.667 1 97.31 93 LEU A CA 1
ATOM 727 C C . LEU A 1 93 ? 10.516 7.781 0.774 1 97.31 93 LEU A C 1
ATOM 729 O O . LEU A 1 93 ? 11.211 7.176 1.59 1 97.31 93 LEU A O 1
ATOM 733 N N . PRO A 1 94 ? 11.016 8.727 -0.015 1 95.81 94 PRO A N 1
ATOM 734 C CA . PRO A 1 94 ? 12.453 8.977 -0.073 1 95.81 94 PRO A CA 1
ATOM 735 C C . PRO A 1 94 ? 12.977 9.719 1.152 1 95.81 94 PRO A C 1
ATOM 737 O O . PRO A 1 94 ? 14.188 9.859 1.326 1 95.81 94 PRO A O 1
ATOM 740 N N . ALA A 1 95 ? 12.078 10.234 1.937 1 96 95 ALA A N 1
ATOM 741 C CA . ALA A 1 95 ? 12.422 10.914 3.178 1 96 95 ALA A CA 1
ATOM 742 C C . ALA A 1 95 ? 11.281 10.844 4.188 1 96 95 ALA A C 1
ATOM 744 O O . ALA A 1 95 ? 10.148 10.523 3.828 1 96 95 ALA A O 1
ATOM 745 N N . HIS A 1 96 ? 11.57 11.141 5.41 1 95.88 96 HIS A N 1
ATOM 746 C CA . HIS A 1 96 ? 10.578 11.094 6.477 1 95.88 96 HIS A CA 1
ATOM 747 C C . HIS A 1 96 ? 9.852 12.43 6.609 1 95.88 96 HIS A C 1
ATOM 749 O O . HIS A 1 96 ? 10.469 13.492 6.516 1 95.88 96 HIS A O 1
ATOM 755 N N . LEU A 1 97 ? 8.602 12.297 6.754 1 96.62 97 LEU A N 1
ATOM 756 C CA . LEU A 1 97 ? 7.836 13.508 7.008 1 96.62 97 LEU A CA 1
ATOM 757 C C . LEU A 1 97 ? 8.023 13.977 8.445 1 96.62 97 LEU A C 1
ATOM 759 O O . LEU A 1 97 ? 8.492 13.219 9.297 1 96.62 97 LEU A O 1
ATOM 763 N N . LYS A 1 98 ? 7.66 15.195 8.688 1 97.88 98 LYS A N 1
ATOM 764 C CA . LYS A 1 98 ? 7.816 15.82 10 1 97.88 98 LYS A CA 1
ATOM 765 C C . LYS A 1 98 ? 6.918 15.148 11.039 1 97.88 98 LYS A C 1
ATOM 767 O O . LYS A 1 98 ? 7.355 14.875 12.156 1 97.88 98 LYS A O 1
ATOM 772 N N . SER A 1 99 ? 5.664 14.93 10.656 1 98.62 99 SER A N 1
ATOM 773 C CA . SER A 1 99 ? 4.738 14.336 11.609 1 98.62 99 SER A CA 1
ATOM 774 C C . SER A 1 99 ? 3.498 13.789 10.906 1 98.62 99 SER A C 1
ATOM 776 O O . SER A 1 99 ? 3.205 14.164 9.773 1 98.62 99 SER A O 1
ATOM 778 N N . ILE A 1 100 ? 2.84 12.867 11.57 1 98.81 100 ILE A N 1
ATOM 779 C CA . ILE A 1 100 ? 1.537 12.344 11.18 1 98.81 100 ILE A CA 1
ATOM 780 C C . ILE A 1 100 ? 0.522 12.594 12.289 1 98.81 100 ILE A C 1
ATOM 782 O O . ILE A 1 100 ? 0.691 12.117 13.414 1 98.81 100 ILE A O 1
ATOM 786 N N . THR A 1 101 ? -0.448 13.344 11.992 1 98.94 101 THR A N 1
ATOM 787 C CA . THR A 1 101 ? -1.562 13.586 12.898 1 98.94 101 THR A CA 1
ATOM 788 C C . THR A 1 101 ? -2.816 12.852 12.43 1 98.94 101 THR A C 1
ATOM 790 O O . THR A 1 101 ? -3.203 12.969 11.258 1 98.94 101 THR A O 1
ATOM 793 N N . TYR A 1 102 ? -3.432 12.094 13.32 1 98.94 102 TYR A N 1
ATOM 794 C CA . TYR A 1 102 ? -4.633 11.398 12.867 1 98.94 102 TYR A CA 1
ATOM 795 C C . TYR A 1 102 ? -5.727 11.461 13.93 1 98.94 102 TYR A C 1
ATOM 797 O O . TYR A 1 102 ? -5.453 11.742 15.094 1 98.94 102 TYR A O 1
ATOM 805 N N . GLY A 1 103 ? -6.926 11.25 13.508 1 98.75 103 GLY A N 1
ATOM 806 C CA . GLY A 1 103 ? -8.094 11.32 14.375 1 98.75 103 GLY A CA 1
ATOM 807 C C . GLY A 1 103 ? -8.391 10.008 15.07 1 98.75 103 GLY A C 1
ATOM 808 O O . GLY A 1 103 ? -7.711 9.641 16.031 1 98.75 103 GLY A O 1
ATOM 809 N N . ALA A 1 104 ? -9.375 9.25 14.586 1 98.69 104 ALA A N 1
ATOM 810 C CA . ALA A 1 104 ? -9.844 8.016 15.211 1 98.69 104 ALA A CA 1
ATOM 811 C C . ALA A 1 104 ? -8.812 6.895 15.055 1 98.69 104 ALA A C 1
ATOM 813 O O . ALA A 1 104 ? -8.055 6.875 14.078 1 98.69 104 ALA A O 1
ATOM 814 N N . ARG A 1 105 ? -8.867 6 15.961 1 98.31 105 ARG A N 1
ATOM 815 C CA . ARG A 1 105 ? -8.117 4.762 15.82 1 98.31 105 ARG A CA 1
ATOM 816 C C . ARG A 1 105 ? -8.711 3.869 14.742 1 98.31 105 ARG A C 1
ATOM 818 O O . ARG A 1 105 ? -9.906 3.959 14.445 1 98.31 105 ARG A O 1
ATOM 825 N N . ASN A 1 106 ? -7.883 3.186 14.102 1 97.62 106 ASN A N 1
ATOM 826 C CA . ASN A 1 106 ? -8.297 2.127 13.188 1 97.62 106 ASN A CA 1
ATOM 827 C C . ASN A 1 106 ? -8.172 0.749 13.836 1 97.62 106 ASN A C 1
ATOM 829 O O . ASN A 1 106 ? -7.184 0.046 13.617 1 97.62 106 ASN A O 1
ATOM 833 N N . GLU A 1 107 ? -9.164 0.355 14.516 1 95.5 107 GLU A N 1
ATOM 834 C CA . GLU A 1 107 ? -9.133 -0.822 15.375 1 95.5 107 GLU A CA 1
ATOM 835 C C . GLU A 1 107 ? -9.055 -2.105 14.555 1 95.5 107 GLU A C 1
ATOM 837 O O . GLU A 1 107 ? -8.664 -3.156 15.07 1 95.5 107 GLU A O 1
ATOM 842 N N . ARG A 1 108 ? -9.352 -2.031 13.359 1 93 108 ARG A N 1
ATOM 843 C CA . ARG A 1 108 ? -9.398 -3.227 12.523 1 93 108 ARG A CA 1
ATOM 844 C C . ARG A 1 108 ? -8.062 -3.457 11.82 1 93 108 ARG A C 1
ATOM 846 O O . ARG A 1 108 ? -7.637 -4.602 11.641 1 93 108 ARG A O 1
ATOM 853 N N . PHE A 1 109 ? -7.387 -2.232 11.398 1 97.12 109 PHE A N 1
ATOM 854 C CA . PHE A 1 109 ? -6.223 -2.424 10.539 1 97.12 109 PHE A CA 1
ATOM 855 C C . PHE A 1 109 ? -5.164 -1.364 10.812 1 97.12 109 PHE A C 1
ATOM 857 O O . PHE A 1 109 ? -4.285 -1.125 9.984 1 97.12 109 PHE A O 1
ATOM 864 N N . GLY A 1 110 ? -5.172 -0.718 11.875 1 98.38 110 GLY A N 1
ATOM 865 C CA . GLY A 1 110 ? -4.281 0.396 12.156 1 98.38 110 GLY A CA 1
ATOM 866 C C . GLY A 1 110 ? -2.822 -0.01 12.234 1 98.38 110 GLY A C 1
ATOM 867 O O . GLY A 1 110 ? -2.49 -1.046 12.812 1 98.38 110 GLY A O 1
ATOM 868 N N . GLY A 1 111 ? -2.004 0.823 11.695 1 98.56 111 GLY A N 1
ATOM 869 C CA . GLY A 1 111 ? -0.58 0.535 11.648 1 98.56 111 GLY A CA 1
ATOM 870 C C . GLY A 1 111 ? 0.238 1.407 12.578 1 98.56 111 GLY A C 1
ATOM 871 O O . GLY A 1 111 ? 1.467 1.314 12.609 1 98.56 111 GLY A O 1
ATOM 872 N N . CYS A 1 112 ? -0.402 2.254 13.312 1 98.56 112 CYS A N 1
ATOM 873 C CA . CYS A 1 112 ? 0.3 3.15 14.227 1 98.56 112 CYS A CA 1
ATOM 874 C C . CYS A 1 112 ? -0.017 2.811 15.672 1 98.56 112 CYS A C 1
ATOM 876 O O . CYS A 1 112 ? -0.065 3.697 16.531 1 98.56 112 CYS A O 1
ATOM 878 N N . GLY A 1 113 ? -0.352 1.537 15.93 1 96.69 113 GLY A N 1
ATOM 879 C CA . GLY A 1 113 ? -0.491 1.137 17.328 1 96.69 113 GLY A CA 1
ATOM 880 C C . GLY A 1 113 ? -1.783 0.395 17.609 1 96.69 113 GLY A C 1
ATOM 881 O O . GLY A 1 113 ? -1.866 -0.377 18.562 1 96.69 113 GLY A O 1
ATOM 882 N N . SER A 1 114 ? -2.812 0.576 16.812 1 97.38 114 SER A N 1
ATOM 883 C CA . SER A 1 114 ? -4.094 -0.058 17.109 1 97.38 114 SER A CA 1
ATOM 884 C C . SER A 1 114 ? -4.031 -1.563 16.859 1 97.38 114 SER A C 1
ATOM 886 O O . SER A 1 114 ? -4.531 -2.346 17.672 1 97.38 114 SER A O 1
ATOM 888 N N . VAL A 1 115 ? -3.473 -1.962 15.711 1 96.94 115 VAL A N 1
ATOM 889 C CA . VAL A 1 115 ? -3.383 -3.381 15.375 1 96.94 115 VAL A CA 1
ATOM 890 C C . VAL A 1 115 ? -1.919 -3.812 15.344 1 96.94 115 VAL A C 1
ATOM 892 O O . VAL A 1 115 ? -1.547 -4.812 15.961 1 96.94 115 VAL A O 1
ATOM 895 N N . LEU A 1 116 ? -1.102 -3.135 14.625 1 97.25 116 LEU A N 1
ATOM 896 C CA . LEU A 1 116 ? 0.344 -3.326 14.57 1 97.25 116 LEU A CA 1
ATOM 897 C C . LEU A 1 116 ? 1.074 -1.993 14.688 1 97.25 116 LEU A C 1
ATOM 899 O O . LEU A 1 116 ? 0.593 -0.971 14.188 1 97.25 116 LEU A O 1
ATOM 903 N N . SER A 1 117 ? 2.227 -2.002 15.25 1 97.75 117 SER A N 1
ATOM 904 C CA . SER A 1 117 ? 3.016 -0.783 15.414 1 97.75 117 SER A CA 1
ATOM 905 C C . SER A 1 117 ? 4.082 -0.669 14.328 1 97.75 117 SER A C 1
ATOM 907 O O . SER A 1 117 ? 5.277 -0.621 14.633 1 97.75 117 SER A O 1
ATOM 909 N N . VAL A 1 118 ? 3.65 -0.537 13.164 1 98.38 118 VAL A N 1
ATOM 910 C CA . VAL A 1 118 ? 4.551 -0.386 12.031 1 98.38 118 VAL A CA 1
ATOM 911 C C . VAL A 1 118 ? 5.305 0.938 12.141 1 98.38 118 VAL A C 1
ATOM 913 O O . VAL A 1 118 ? 6.473 1.031 11.75 1 98.38 118 VAL A O 1
ATOM 916 N N . HIS A 1 119 ? 4.703 1.976 12.672 1 98.56 119 HIS A N 1
ATOM 917 C CA . HIS A 1 119 ? 5.223 3.336 12.742 1 98.56 119 HIS A CA 1
ATOM 918 C C . HIS A 1 119 ? 6.508 3.393 13.562 1 98.56 119 HIS A C 1
ATOM 920 O O . HIS A 1 119 ? 7.312 4.309 13.398 1 98.56 119 HIS A O 1
ATOM 926 N N . ASN A 1 120 ? 6.691 2.393 14.445 1 97.88 120 ASN A N 1
ATOM 927 C CA . ASN A 1 120 ? 7.871 2.48 15.297 1 97.88 120 ASN A CA 1
ATOM 928 C C . ASN A 1 120 ? 8.508 1.11 15.516 1 97.88 120 ASN A C 1
ATOM 930 O O . ASN A 1 120 ? 9.25 0.914 16.484 1 97.88 120 ASN A O 1
ATOM 934 N N . SER A 1 121 ? 8.195 0.13 14.711 1 96.25 121 SER A N 1
ATOM 935 C CA . SER A 1 121 ? 8.852 -1.171 14.797 1 96.25 121 SER A CA 1
ATOM 936 C C . SER A 1 121 ? 10.352 -1.048 14.57 1 96.25 121 SER A C 1
ATOM 938 O O . SER A 1 121 ? 10.812 -0.11 13.906 1 96.25 121 SER A O 1
ATOM 940 N N . PRO A 1 122 ? 11.117 -1.935 15.141 1 92.94 122 PRO A N 1
ATOM 941 C CA . PRO A 1 122 ? 12.562 -1.877 14.914 1 92.94 122 PRO A CA 1
ATOM 942 C C . PRO A 1 122 ? 12.938 -1.979 13.438 1 92.94 122 PRO A C 1
ATOM 944 O O . PRO A 1 122 ? 12.438 -2.859 12.734 1 92.94 122 PRO A O 1
ATOM 947 N N . SER A 1 123 ? 13.719 -1.058 13.031 1 91.38 123 SER A N 1
ATOM 948 C CA . SER A 1 123 ? 14.156 -0.986 11.641 1 91.38 123 SER A CA 1
ATOM 949 C C . SER A 1 123 ? 15.312 -0.01 11.477 1 91.38 123 SER A C 1
ATOM 951 O O . SER A 1 123 ? 15.648 0.734 12.398 1 91.38 123 SER A O 1
ATOM 953 N N . SER A 1 124 ? 15.953 -0.124 10.312 1 89 124 SER A N 1
ATOM 954 C CA . SER A 1 124 ? 16.984 0.851 9.984 1 89 124 SER A CA 1
ATOM 955 C C . SER A 1 124 ? 16.375 2.211 9.648 1 89 124 SER A C 1
ATOM 957 O O . SER A 1 124 ? 17.094 3.219 9.609 1 89 124 SER A O 1
ATOM 959 N N . VAL A 1 125 ? 15.07 2.197 9.445 1 93.81 125 VAL A N 1
ATOM 960 C CA . VAL A 1 125 ? 14.336 3.416 9.125 1 93.81 125 VAL A CA 1
ATOM 961 C C . VAL A 1 125 ? 13.781 4.035 10.406 1 93.81 125 VAL A C 1
ATOM 963 O O . VAL A 1 125 ? 13.234 3.334 11.258 1 93.81 125 VAL A O 1
ATOM 966 N N . PRO A 1 126 ? 13.984 5.352 10.594 1 95.31 126 PRO A N 1
ATOM 967 C CA . PRO A 1 126 ? 13.477 6 11.805 1 95.31 126 PRO A CA 1
ATOM 968 C C . PRO A 1 126 ? 11.969 5.82 11.984 1 95.31 126 PRO A C 1
ATOM 970 O O . PRO A 1 126 ? 11.242 5.664 11 1 95.31 126 PRO A O 1
ATOM 973 N N . ALA A 1 127 ? 11.555 5.898 13.234 1 98 127 ALA A N 1
ATOM 974 C CA . ALA A 1 127 ? 10.133 5.832 13.562 1 98 127 ALA A CA 1
ATOM 975 C C . ALA A 1 127 ? 9.398 7.074 13.07 1 98 127 ALA A C 1
ATOM 977 O O . ALA A 1 127 ? 10 8.141 12.906 1 98 127 ALA A O 1
ATOM 978 N N . LEU A 1 128 ? 8.133 6.891 12.812 1 98.44 128 LEU A N 1
ATOM 979 C CA . LEU A 1 128 ? 7.281 8.023 12.469 1 98.44 128 LEU A CA 1
ATOM 980 C C . LEU A 1 128 ? 6.859 8.789 13.719 1 98.44 128 LEU A C 1
ATOM 982 O O . LEU A 1 128 ? 6.594 8.18 14.758 1 98.44 128 LEU A O 1
ATOM 986 N N . ASN A 1 129 ? 6.805 10.109 13.617 1 98.38 129 ASN A N 1
ATOM 987 C CA . ASN A 1 129 ? 6.258 10.961 14.672 1 98.38 129 ASN A CA 1
ATOM 988 C C . ASN A 1 129 ? 4.742 11.094 14.555 1 98.38 129 ASN A C 1
ATOM 990 O O . ASN A 1 129 ? 4.246 11.914 13.781 1 98.38 129 ASN A O 1
ATOM 994 N N . CYS A 1 130 ? 4.008 10.375 15.414 1 98.62 130 CYS A N 1
ATOM 995 C CA . CYS A 1 130 ? 2.555 10.312 15.297 1 98.62 130 CYS A CA 1
ATOM 996 C C . CYS A 1 130 ? 1.882 11.094 16.422 1 98.62 130 CYS A C 1
ATOM 998 O O . CYS A 1 130 ? 2.32 11.039 17.562 1 98.62 130 CYS A O 1
ATOM 1000 N N . VAL A 1 131 ? 0.87 11.852 16.094 1 98.62 131 VAL A N 1
ATOM 1001 C CA . VAL A 1 131 ? -0 12.57 17.031 1 98.62 131 VAL A CA 1
ATOM 1002 C C . VAL A 1 131 ? -1.431 12.047 16.891 1 98.62 131 VAL A C 1
ATOM 1004 O O . VAL A 1 131 ? -2.184 12.492 16.031 1 98.62 131 VAL A O 1
ATOM 1007 N N . PRO A 1 132 ? -1.854 11.211 17.828 1 98.56 132 PRO A N 1
ATOM 1008 C CA . PRO A 1 132 ? -3.162 10.562 17.719 1 98.56 132 PRO A CA 1
ATOM 1009 C C . PRO A 1 132 ? -4.285 11.383 18.344 1 98.56 132 PRO A C 1
ATOM 1011 O O . PRO A 1 132 ? -4.023 12.258 19.172 1 98.56 132 PRO A O 1
ATOM 1014 N N . GLY A 1 133 ? -5.504 11.133 17.906 1 98.56 133 GLY A N 1
ATOM 1015 C CA . GLY A 1 133 ? -6.691 11.477 18.672 1 98.56 133 GLY A CA 1
ATOM 1016 C C . GLY A 1 133 ? -7.219 12.867 18.359 1 98.56 133 GLY A C 1
ATOM 1017 O O . GLY A 1 133 ? -8.117 13.359 19.047 1 98.56 133 GLY A O 1
ATOM 1018 N N . VAL A 1 134 ? -6.664 13.523 17.359 1 98.5 134 VAL A N 1
ATOM 1019 C CA . VAL A 1 134 ? -7.137 14.859 17.016 1 98.5 134 VAL A CA 1
ATOM 1020 C C . VAL A 1 134 ? -8.508 14.773 16.359 1 98.5 134 VAL A C 1
ATOM 1022 O O . VAL A 1 134 ? -8.664 14.141 15.312 1 98.5 134 VAL A O 1
ATOM 1025 N N . GLU A 1 135 ? -9.531 15.328 16.984 1 98.38 135 GLU A N 1
ATOM 1026 C CA . GLU A 1 135 ? -10.914 15.305 16.516 1 98.38 135 GLU A CA 1
ATOM 1027 C C . GLU A 1 135 ? -11.398 13.875 16.297 1 98.38 135 GLU A C 1
ATOM 1029 O O . GLU A 1 135 ? -12.094 13.602 15.312 1 98.38 135 GLU A O 1
ATOM 1034 N N . ALA A 1 136 ? -11.023 13.023 17.141 1 98.69 136 ALA A N 1
ATOM 1035 C CA . ALA A 1 136 ? -11.312 11.594 17.031 1 98.69 136 ALA A CA 1
ATOM 1036 C C . ALA A 1 136 ? -12.82 11.344 17.016 1 98.69 136 ALA A C 1
ATOM 1038 O O . ALA A 1 136 ? -13.305 10.516 16.234 1 98.69 136 ALA A O 1
ATOM 1039 N N . GLU A 1 137 ? -13.531 12.039 17.781 1 98.31 137 GLU A N 1
ATOM 1040 C CA . GLU A 1 137 ? -14.977 11.836 17.875 1 98.31 137 GLU A CA 1
ATOM 1041 C C . GLU A 1 137 ? -15.664 12.141 16.547 1 98.31 137 GLU A C 1
ATOM 1043 O O . GLU A 1 137 ? -16.578 11.414 16.141 1 98.31 137 GLU A O 1
ATOM 1048 N N . THR A 1 138 ? -15.305 13.188 15.953 1 98.25 138 THR A N 1
ATOM 1049 C CA . THR A 1 138 ? -15.859 13.555 14.656 1 98.25 138 THR A CA 1
ATOM 1050 C C . THR A 1 138 ? -15.586 12.461 13.625 1 98.25 138 THR A C 1
ATOM 1052 O O . THR A 1 138 ? -16.469 12.109 12.844 1 98.25 138 THR A O 1
ATOM 1055 N N . ALA A 1 139 ? -14.383 11.938 13.648 1 98.44 139 ALA A N 1
ATOM 1056 C CA . ALA A 1 139 ? -14.008 10.867 12.727 1 98.44 139 ALA A CA 1
ATOM 1057 C C . ALA A 1 139 ? -14.836 9.617 12.969 1 98.44 139 ALA A C 1
ATOM 1059 O O . ALA A 1 139 ? -15.336 8.992 12.023 1 98.44 139 ALA A O 1
ATOM 1060 N N . VAL A 1 140 ? -15.008 9.258 14.18 1 98.25 140 VAL A N 1
ATOM 1061 C CA . VAL A 1 140 ? -15.766 8.07 14.547 1 98.25 140 VAL A CA 1
ATOM 1062 C C . VAL A 1 140 ? -17.219 8.219 14.078 1 98.25 140 VAL A C 1
ATOM 1064 O O . VAL A 1 140 ? -17.812 7.266 13.57 1 98.25 140 VAL A O 1
ATOM 1067 N N . LYS A 1 141 ? -17.766 9.375 14.266 1 97.81 141 LYS A N 1
ATOM 1068 C CA . LYS A 1 141 ? -19.141 9.633 13.836 1 97.81 141 LYS A CA 1
ATOM 1069 C C . LYS A 1 141 ? -19.297 9.422 12.328 1 97.81 141 LYS A C 1
ATOM 1071 O O . LYS A 1 141 ? -20.281 8.836 11.883 1 97.81 141 LYS A O 1
ATOM 1076 N N . LEU A 1 142 ? -18.344 9.906 11.57 1 97.75 142 LEU A N 1
ATOM 1077 C CA . LEU A 1 142 ? -18.391 9.719 10.125 1 97.75 142 LEU A CA 1
ATOM 1078 C C . LEU A 1 142 ? -18.312 8.234 9.758 1 97.75 142 LEU A C 1
ATOM 1080 O O . LEU A 1 142 ? -19.031 7.773 8.867 1 97.75 142 LEU A O 1
ATOM 1084 N N . LEU A 1 143 ? -17.438 7.496 10.453 1 97.06 143 LEU A N 1
ATOM 1085 C CA . LEU A 1 143 ? -17.297 6.066 10.211 1 97.06 143 LEU A CA 1
ATOM 1086 C C . LEU A 1 143 ? -18.594 5.336 10.523 1 97.06 143 LEU A C 1
ATOM 1088 O O . LEU A 1 143 ? -19.031 4.473 9.766 1 97.06 143 LEU A O 1
ATOM 1092 N N . LYS A 1 144 ? -19.219 5.711 11.594 1 96.25 144 LYS A N 1
ATOM 1093 C CA . LYS A 1 144 ? -20.484 5.098 11.992 1 96.25 144 LYS A CA 1
ATOM 1094 C C . LYS A 1 144 ? -21.578 5.355 10.953 1 96.25 144 LYS A C 1
ATOM 1096 O O . LYS A 1 144 ? -22.375 4.469 10.648 1 96.25 144 LYS A O 1
ATOM 1101 N N . ARG A 1 145 ? -21.609 6.523 10.453 1 96.06 145 ARG A N 1
ATOM 1102 C CA . ARG A 1 145 ? -22.562 6.863 9.414 1 96.06 145 ARG A CA 1
ATOM 1103 C C . ARG A 1 145 ? -22.375 5.992 8.18 1 96.06 145 ARG A C 1
ATOM 1105 O O . ARG A 1 145 ? -23.344 5.531 7.574 1 96.06 145 ARG A O 1
ATOM 1112 N N . PHE A 1 146 ? -21.203 5.781 7.836 1 95.44 146 PHE A N 1
ATOM 1113 C CA . PHE A 1 146 ? -20.875 4.945 6.684 1 95.44 146 PHE A CA 1
ATOM 1114 C C . PHE A 1 146 ? -21.391 3.523 6.883 1 95.44 146 PHE A C 1
ATOM 1116 O O . PHE A 1 146 ? -22.047 2.963 6.004 1 95.44 146 PHE A O 1
ATOM 1123 N N . TYR A 1 147 ? -21.094 2.941 8.031 1 90.38 147 TYR A N 1
ATOM 1124 C CA . TYR A 1 147 ? -21.453 1.551 8.273 1 90.38 147 TYR A CA 1
ATOM 1125 C C . TYR A 1 147 ? -22.969 1.399 8.438 1 90.38 147 TYR A C 1
ATOM 1127 O O . TYR A 1 147 ? -23.531 0.37 8.062 1 90.38 147 TYR A O 1
ATOM 1135 N N . ALA A 1 148 ? -23.594 2.432 8.953 1 89.25 148 ALA A N 1
ATOM 1136 C CA . ALA A 1 148 ? -25.047 2.439 9.055 1 89.25 148 ALA A CA 1
ATOM 1137 C C . ALA A 1 148 ? -25.703 2.463 7.672 1 89.25 148 ALA A C 1
ATOM 1139 O O . ALA A 1 148 ? -26.703 1.793 7.441 1 89.25 148 ALA A O 1
ATOM 1140 N N . GLN A 1 149 ? -25.141 3.205 6.777 1 86.06 149 GLN A N 1
ATOM 1141 C CA . GLN A 1 149 ? -25.641 3.309 5.41 1 86.06 149 GLN A CA 1
ATOM 1142 C C . GLN A 1 149 ? -25.438 2.002 4.648 1 86.06 149 GLN A C 1
ATOM 1144 O O . GLN A 1 149 ? -26.281 1.604 3.846 1 86.06 149 GLN A O 1
ATOM 1149 N N . GLU A 1 150 ? -24.297 1.371 4.844 1 73.44 150 GLU A N 1
ATOM 1150 C CA . GLU A 1 150 ? -23.969 0.113 4.18 1 73.44 150 GLU A CA 1
ATOM 1151 C C . GLU A 1 150 ? -24.922 -1.001 4.613 1 73.44 150 GLU A C 1
ATOM 1153 O O . GLU A 1 150 ? -25.297 -1.851 3.805 1 73.44 150 GLU A O 1
ATOM 1158 N N . ASN A 1 151 ? -25.266 -1.018 5.848 1 67.56 151 ASN A N 1
ATOM 1159 C CA . ASN A 1 151 ? -26.219 -1.974 6.383 1 67.56 151 ASN A CA 1
ATOM 1160 C C . ASN A 1 151 ? -27.609 -1.785 5.766 1 67.56 151 ASN A C 1
ATOM 1162 O O . ASN A 1 151 ? -28.297 -2.762 5.484 1 67.56 151 ASN A O 1
ATOM 1166 N N . GLU A 1 152 ? -27.922 -0.588 5.59 1 60.97 152 GLU A N 1
ATOM 1167 C CA . GLU A 1 152 ? -29.219 -0.312 4.996 1 60.97 152 GLU A CA 1
ATOM 1168 C C . GLU A 1 152 ? -29.266 -0.759 3.539 1 60.97 152 GLU A C 1
ATOM 1170 O O . GLU A 1 152 ? -30.328 -1.165 3.045 1 60.97 152 GLU A O 1
ATOM 1175 N N . ASN A 1 153 ? -28.203 -0.699 2.939 1 58.72 153 ASN A N 1
ATOM 1176 C CA . ASN A 1 153 ? -28.141 -1.093 1.536 1 58.72 153 ASN A CA 1
ATOM 1177 C C . ASN A 1 153 ? -27.906 -2.592 1.384 1 58.72 153 ASN A C 1
ATOM 1179 O O . ASN A 1 153 ? -27.969 -3.127 0.276 1 58.72 153 ASN A O 1
ATOM 1183 N N . ALA A 1 154 ? -27.438 -3.189 2.463 1 57.59 154 ALA A N 1
ATOM 1184 C CA . ALA A 1 154 ? -27.219 -4.633 2.428 1 57.59 154 ALA A CA 1
ATOM 1185 C C . ALA A 1 154 ? -28.547 -5.391 2.406 1 57.59 154 ALA A C 1
ATOM 1187 O O . ALA A 1 154 ? -29.531 -4.945 3 1 57.59 154 ALA A O 1
ATOM 1188 N N . PRO A 1 155 ? -28.625 -6.391 1.596 1 53.12 155 PRO A N 1
ATOM 1189 C CA . PRO A 1 155 ? -29.844 -7.207 1.635 1 53.12 155 PRO A CA 1
ATOM 1190 C C . PRO A 1 155 ? -30.25 -7.59 3.055 1 53.12 155 PRO A C 1
ATOM 1192 O O . PRO A 1 155 ? -29.406 -7.668 3.947 1 53.12 155 PRO A O 1
ATOM 1195 N N . GLU A 1 156 ? -31.703 -7.535 3.252 1 49.66 156 GLU A N 1
ATOM 1196 C CA . GLU A 1 156 ? -32.375 -7.785 4.531 1 49.66 156 GLU A CA 1
ATOM 1197 C C . GLU A 1 156 ? -31.703 -8.938 5.273 1 49.66 156 GLU A C 1
ATOM 1199 O O . GLU A 1 156 ? -31.594 -8.914 6.504 1 49.66 156 GLU A O 1
ATOM 1204 N N . GLU A 1 157 ? -31.266 -9.836 4.598 1 47.59 157 GLU A N 1
ATOM 1205 C CA . GLU A 1 157 ? -30.734 -11.055 5.199 1 47.59 157 GLU A CA 1
ATOM 1206 C C . GLU A 1 157 ? -29.391 -10.781 5.891 1 47.59 157 GLU A C 1
ATOM 1208 O O . GLU A 1 157 ? -29.094 -11.375 6.926 1 47.59 157 GLU A O 1
ATOM 1213 N N . LEU A 1 158 ? -28.594 -9.977 5.367 1 46.78 158 LEU A N 1
ATOM 1214 C CA . LEU A 1 158 ? -27.281 -9.688 5.934 1 46.78 158 LEU A CA 1
ATOM 1215 C C . LEU A 1 158 ? -27.375 -8.625 7.02 1 46.78 158 LEU A C 1
ATOM 1217 O O . LEU A 1 158 ? -26.516 -8.547 7.898 1 46.78 158 LEU A O 1
ATOM 1221 N N . ARG A 1 159 ? -28.375 -7.828 6.953 1 47.56 159 ARG A N 1
ATOM 1222 C CA . ARG A 1 159 ? -28.641 -6.832 7.984 1 47.56 159 ARG A CA 1
ATOM 1223 C C . ARG A 1 159 ? -28.922 -7.5 9.328 1 47.56 159 ARG A C 1
ATOM 1225 O O . ARG A 1 159 ? -28.516 -6.984 10.375 1 47.56 159 ARG A O 1
ATOM 1232 N N . LYS A 1 160 ? -29.672 -8.531 9.344 1 44.12 160 LYS A N 1
ATOM 1233 C CA . LYS A 1 160 ? -30.062 -9.312 10.516 1 44.12 160 LYS A CA 1
ATOM 1234 C C . LYS A 1 160 ? -28.859 -10.047 11.102 1 44.12 160 LYS A C 1
ATOM 1236 O O . LYS A 1 160 ? -28.781 -10.258 12.312 1 44.12 160 LYS A O 1
ATOM 1241 N N . ARG A 1 161 ? -28.016 -10.469 10.32 1 40.94 161 ARG A N 1
ATOM 1242 C CA . ARG A 1 161 ? -26.875 -11.227 10.836 1 40.94 161 ARG A CA 1
ATOM 1243 C C . ARG A 1 161 ? -25.922 -10.32 11.625 1 40.94 161 ARG A C 1
ATOM 1245 O O . ARG A 1 161 ? -25.203 -10.789 12.492 1 40.94 161 ARG A O 1
ATOM 1252 N N . LYS A 1 162 ? -25.688 -9.125 11.227 1 38.38 162 LYS A N 1
ATOM 1253 C CA . LYS A 1 162 ? -24.781 -8.203 11.914 1 38.38 162 LYS A CA 1
ATOM 1254 C C . LYS A 1 162 ? -25.422 -7.637 13.172 1 38.38 162 LYS A C 1
ATOM 1256 O O . LYS A 1 162 ? -24.75 -6.992 13.977 1 38.38 162 LYS A O 1
ATOM 1261 N N . ARG A 1 163 ? -26.75 -7.504 13.289 1 35.09 163 ARG A N 1
ATOM 1262 C CA . ARG A 1 163 ? -27.406 -7.121 14.531 1 35.09 163 ARG A CA 1
ATOM 1263 C C . ARG A 1 163 ? -27.188 -8.172 15.617 1 35.09 163 ARG A C 1
ATOM 1265 O O . ARG A 1 163 ? -27.484 -7.93 16.781 1 35.09 163 ARG A O 1
ATOM 1272 N N . VAL A 1 164 ? -27 -9.352 15.188 1 33.34 164 VAL A N 1
ATOM 1273 C CA . VAL A 1 164 ? -26.891 -10.367 16.234 1 33.34 164 VAL A CA 1
ATOM 1274 C C . VAL A 1 164 ? -25.438 -10.492 16.672 1 33.34 164 VAL A C 1
ATOM 1276 O O . VAL A 1 164 ? -25.141 -11.156 17.672 1 33.34 164 VAL A O 1
ATOM 1279 N N . LEU A 1 165 ? -24.484 -10.148 15.773 1 28.72 165 LEU A N 1
ATOM 1280 C CA . LEU A 1 165 ? -23.156 -10.352 16.359 1 28.72 165 LEU A CA 1
ATOM 1281 C C . LEU A 1 165 ? -22.688 -9.086 17.078 1 28.72 165 LEU A C 1
ATOM 1283 O O . LEU A 1 165 ? -22.859 -7.977 16.562 1 28.72 165 LEU A O 1
ATOM 1287 N N . MET B 1 1 ? 6.762 -18.75 -11.656 1 97.19 1 MET B N 1
ATOM 1288 C CA . MET B 1 1 ? 7.984 -18.062 -11.242 1 97.19 1 MET B CA 1
ATOM 1289 C C . MET B 1 1 ? 8.789 -17.609 -12.453 1 97.19 1 MET B C 1
ATOM 1291 O O . MET B 1 1 ? 9.383 -16.531 -12.438 1 97.19 1 MET B O 1
ATOM 1295 N N . ASP B 1 2 ? 8.625 -18.312 -13.547 1 97.75 2 ASP B N 1
ATOM 1296 C CA . ASP B 1 2 ? 9.367 -17.938 -14.75 1 97.75 2 ASP B CA 1
ATOM 1297 C C . ASP B 1 2 ? 8.922 -16.562 -15.258 1 97.75 2 ASP B C 1
ATOM 1299 O O . ASP B 1 2 ? 9.758 -15.711 -15.555 1 97.75 2 ASP B O 1
ATOM 1303 N N . VAL B 1 3 ? 7.656 -16.359 -15.336 1 98.69 3 VAL B N 1
ATOM 1304 C CA . VAL B 1 3 ? 7.105 -15.094 -15.797 1 98.69 3 VAL B CA 1
ATOM 1305 C C . VAL B 1 3 ? 7.535 -13.977 -14.852 1 98.69 3 VAL B C 1
ATOM 1307 O O . VAL B 1 3 ? 7.922 -12.891 -15.305 1 98.69 3 VAL B O 1
ATOM 1310 N N . ALA B 1 4 ? 7.469 -14.211 -13.547 1 98.88 4 ALA B N 1
ATOM 1311 C CA . ALA B 1 4 ? 7.891 -13.219 -12.562 1 98.88 4 ALA B CA 1
ATOM 1312 C C . ALA B 1 4 ? 9.352 -12.836 -12.766 1 98.88 4 ALA B C 1
ATOM 1314 O O . ALA B 1 4 ? 9.703 -11.656 -12.727 1 98.88 4 ALA B O 1
ATOM 1315 N N . PHE B 1 5 ? 10.203 -13.82 -13.047 1 98.81 5 PHE B N 1
ATOM 1316 C CA . PHE B 1 5 ? 11.625 -13.531 -13.203 1 98.81 5 PHE B CA 1
ATOM 1317 C C . PHE B 1 5 ? 11.883 -12.805 -14.516 1 98.81 5 PHE B C 1
ATOM 1319 O O . PHE B 1 5 ? 12.781 -11.961 -14.594 1 98.81 5 PHE B O 1
ATOM 1326 N N . GLU B 1 6 ? 11.172 -13.125 -15.57 1 98.88 6 GLU B N 1
ATOM 1327 C CA . GLU B 1 6 ? 11.273 -12.367 -16.812 1 98.88 6 GLU B CA 1
ATOM 1328 C C . GLU B 1 6 ? 10.969 -10.891 -16.594 1 98.88 6 GLU B C 1
ATOM 1330 O O . GLU B 1 6 ? 11.688 -10.016 -17.094 1 98.88 6 GLU B O 1
ATOM 1335 N N . LEU B 1 7 ? 9.984 -10.648 -15.836 1 98.88 7 LEU B N 1
ATOM 1336 C CA . LEU B 1 7 ? 9.57 -9.281 -15.539 1 98.88 7 LEU B CA 1
ATOM 1337 C C . LEU B 1 7 ? 10.594 -8.594 -14.633 1 98.88 7 LEU B C 1
ATOM 1339 O O . LEU B 1 7 ? 10.852 -7.398 -14.781 1 98.88 7 LEU B O 1
ATOM 1343 N N . ALA B 1 8 ? 11.125 -9.352 -13.703 1 98.88 8 ALA B N 1
ATOM 1344 C CA . ALA B 1 8 ? 12.18 -8.797 -12.859 1 98.88 8 ALA B CA 1
ATOM 1345 C C . ALA B 1 8 ? 13.383 -8.359 -13.695 1 98.88 8 ALA B C 1
ATOM 1347 O O . ALA B 1 8 ? 13.961 -7.301 -13.445 1 98.88 8 ALA B O 1
ATOM 1348 N N . GLN B 1 9 ? 13.711 -9.172 -14.633 1 98.69 9 GLN B N 1
ATOM 1349 C CA . GLN B 1 9 ? 14.812 -8.836 -15.531 1 98.69 9 GLN B CA 1
ATOM 1350 C C . GLN B 1 9 ? 14.492 -7.574 -16.328 1 98.69 9 GLN B C 1
ATOM 1352 O O . GLN B 1 9 ? 15.367 -6.734 -16.547 1 98.69 9 GLN B O 1
ATOM 1357 N N . GLU B 1 10 ? 13.273 -7.461 -16.797 1 98.69 10 GLU B N 1
ATOM 1358 C CA . GLU B 1 10 ? 12.844 -6.254 -17.5 1 98.69 10 GLU B CA 1
ATOM 1359 C C . GLU B 1 10 ? 12.969 -5.023 -16.594 1 98.69 10 GLU B C 1
ATOM 1361 O O . GLU B 1 10 ? 13.398 -3.961 -17.047 1 98.69 10 GLU B O 1
ATOM 1366 N N . ALA B 1 11 ? 12.547 -5.211 -15.352 1 98.56 11 ALA B N 1
ATOM 1367 C CA . ALA B 1 11 ? 12.68 -4.113 -14.398 1 98.56 11 ALA B CA 1
ATOM 1368 C C . ALA B 1 11 ? 14.133 -3.674 -14.266 1 98.56 11 ALA B C 1
ATOM 1370 O O . ALA B 1 11 ? 14.43 -2.477 -14.273 1 98.56 11 ALA B O 1
ATOM 1371 N N . LEU B 1 12 ? 15.008 -4.621 -14.156 1 97.81 12 LEU B N 1
ATOM 1372 C CA . LEU B 1 12 ? 16.438 -4.336 -14.047 1 97.81 12 LEU B CA 1
ATOM 1373 C C . LEU B 1 12 ? 16.922 -3.533 -15.25 1 97.81 12 LEU B C 1
ATOM 1375 O O . LEU B 1 12 ? 17.641 -2.541 -15.094 1 97.81 12 LEU B O 1
ATOM 1379 N N . LYS B 1 13 ? 16.516 -3.912 -16.422 1 96.94 13 LYS B N 1
ATOM 1380 C CA . LYS B 1 13 ? 16.906 -3.24 -17.656 1 96.94 13 LYS B CA 1
ATOM 1381 C C . LYS B 1 13 ? 16.406 -1.799 -17.688 1 96.94 13 LYS B C 1
ATOM 1383 O O . LYS B 1 13 ? 17.016 -0.933 -18.312 1 96.94 13 LYS B O 1
ATOM 1388 N N . CYS B 1 14 ? 15.352 -1.522 -16.984 1 96.5 14 CYS B N 1
ATOM 1389 C CA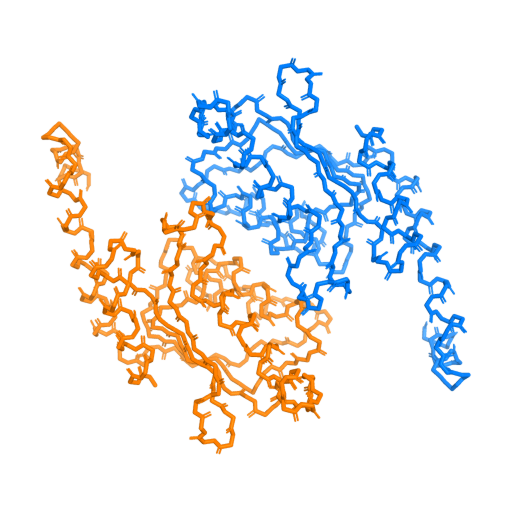 . CYS B 1 14 ? 14.742 -0.199 -16.969 1 96.5 14 CYS B CA 1
ATOM 1390 C C . CYS B 1 14 ? 15.172 0.588 -15.742 1 96.5 14 CYS B C 1
ATOM 1392 O O . CYS B 1 14 ? 14.555 1.591 -15.391 1 96.5 14 CYS B O 1
ATOM 1394 N N . ASN B 1 15 ? 16.109 0.055 -14.984 1 95.38 15 ASN B N 1
ATOM 1395 C CA . ASN B 1 15 ? 16.688 0.713 -13.812 1 95.38 15 ASN B CA 1
ATOM 1396 C C . ASN B 1 15 ? 15.688 0.768 -12.664 1 95.38 15 ASN B C 1
ATOM 1398 O O . ASN B 1 15 ? 15.578 1.786 -11.977 1 95.38 15 ASN B O 1
ATOM 1402 N N . GLU B 1 16 ? 14.914 -0.241 -12.562 1 97.69 16 GLU B N 1
ATOM 1403 C CA . GLU B 1 16 ? 14.023 -0.482 -11.43 1 97.69 16 GLU B CA 1
ATOM 1404 C C . GLU B 1 16 ? 14.547 -1.609 -10.547 1 97.69 16 GLU B C 1
ATOM 1406 O O . GLU B 1 16 ? 15.258 -2.498 -11.016 1 97.69 16 GLU B O 1
ATOM 1411 N N . VAL B 1 17 ? 14.258 -1.516 -9.148 1 97.62 17 VAL B N 1
ATOM 1412 C CA . VAL B 1 17 ? 14.531 -2.693 -8.328 1 97.62 17 VAL B CA 1
ATOM 1413 C C . VAL B 1 17 ? 13.945 -3.934 -8.992 1 97.62 17 VAL B C 1
ATOM 1415 O O . VAL B 1 17 ? 12.766 -3.947 -9.359 1 97.62 17 VAL B O 1
ATOM 1418 N N . PRO B 1 18 ? 14.719 -4.965 -9.258 1 98.62 18 PRO B N 1
ATOM 1419 C CA . PRO B 1 18 ? 14.289 -6.094 -10.094 1 98.62 18 PRO B CA 1
ATOM 1420 C C . PRO B 1 18 ? 13.352 -7.047 -9.359 1 98.62 18 PRO B C 1
ATOM 1422 O O . PRO B 1 18 ? 13.766 -8.133 -8.938 1 98.62 18 PRO B O 1
ATOM 1425 N N . VAL B 1 19 ? 12.18 -6.691 -9.266 1 98.88 19 VAL B N 1
ATOM 1426 C CA . VAL B 1 19 ? 11.133 -7.52 -8.688 1 98.88 19 VAL B CA 1
ATOM 1427 C C . VAL B 1 19 ? 10.016 -7.73 -9.703 1 98.88 19 VAL B C 1
ATOM 1429 O O . VAL B 1 19 ? 9.57 -6.777 -10.352 1 98.88 19 VAL B O 1
ATOM 1432 N N . GLY B 1 20 ? 9.633 -8.938 -9.898 1 98.94 20 GLY B N 1
ATOM 1433 C CA . GLY B 1 20 ? 8.5 -9.328 -10.719 1 98.94 20 GLY B CA 1
ATOM 1434 C C . GLY B 1 20 ? 7.484 -10.18 -9.984 1 98.94 20 GLY B C 1
ATOM 1435 O O . GLY B 1 20 ? 7.824 -10.859 -9.016 1 98.94 20 GLY B O 1
ATOM 1436 N N . CYS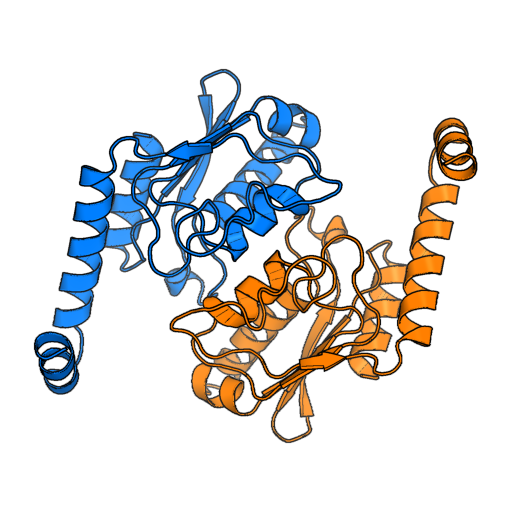 B 1 21 ? 6.258 -10.102 -10.438 1 98.88 21 CYS B N 1
ATOM 1437 C CA . CYS B 1 21 ? 5.125 -10.711 -9.75 1 98.88 21 CYS B CA 1
ATOM 1438 C C . CYS B 1 21 ? 4.098 -11.219 -10.758 1 98.88 21 CYS B C 1
ATOM 1440 O O . CYS B 1 21 ? 3.936 -10.641 -11.836 1 98.88 21 CYS B O 1
ATOM 1442 N N . ALA B 1 22 ? 3.426 -12.344 -10.398 1 98.94 22 ALA B N 1
ATOM 1443 C CA . ALA B 1 22 ? 2.395 -12.898 -11.273 1 98.94 22 ALA B CA 1
ATOM 1444 C C . ALA B 1 22 ? 1.313 -13.609 -10.461 1 98.94 22 ALA B C 1
ATOM 1446 O O . ALA B 1 22 ? 1.613 -14.297 -9.484 1 98.94 22 ALA B O 1
ATOM 1447 N N . PHE B 1 23 ? 0.122 -13.398 -10.883 1 98.88 23 PHE B N 1
ATOM 1448 C CA . PHE B 1 23 ? -1 -14.18 -10.383 1 98.88 23 PHE B CA 1
ATOM 1449 C C . PHE B 1 23 ? -1.292 -15.359 -11.305 1 98.88 23 PHE B C 1
ATOM 1451 O O . PHE B 1 23 ? -1.388 -15.195 -12.523 1 98.88 23 PHE B O 1
ATOM 1458 N N . VAL B 1 24 ? -1.4 -16.547 -10.727 1 98.88 24 VAL B N 1
ATOM 1459 C CA . VAL B 1 24 ? -1.765 -17.766 -11.469 1 98.88 24 VAL B CA 1
ATOM 1460 C C . VAL B 1 24 ? -3.164 -18.219 -11.055 1 98.88 24 VAL B C 1
ATOM 1462 O O . VAL B 1 24 ? -3.443 -18.391 -9.867 1 98.88 24 VAL B O 1
ATOM 1465 N N . TYR B 1 25 ? -4.055 -18.312 -11.953 1 98.56 25 TYR B N 1
ATOM 1466 C CA . TYR B 1 25 ? -5.434 -18.766 -11.805 1 98.56 25 TYR B CA 1
ATOM 1467 C C . TYR B 1 25 ? -5.711 -19.984 -12.68 1 98.56 25 TYR B C 1
ATOM 1469 O O . TYR B 1 25 ? -5.582 -19.922 -13.898 1 98.56 25 TYR B O 1
ATOM 1477 N N . LYS B 1 26 ? -6.027 -21.125 -12.047 1 97.06 26 LYS B N 1
ATOM 1478 C CA . LYS B 1 26 ? -6.309 -22.375 -12.773 1 97.06 26 LYS B CA 1
ATOM 1479 C C . LYS B 1 26 ? -5.176 -22.719 -13.734 1 97.06 26 LYS B C 1
ATOM 1481 O O . LYS B 1 26 ? -5.418 -23.016 -14.906 1 97.06 26 LYS B O 1
ATOM 1486 N N . GLY B 1 27 ? -3.988 -22.422 -13.297 1 97.19 27 GLY B N 1
ATOM 1487 C CA . GLY B 1 27 ? -2.791 -22.859 -14 1 97.19 27 GLY B CA 1
ATOM 1488 C C . GLY B 1 27 ? -2.299 -21.828 -15.008 1 97.19 27 GLY B C 1
ATOM 1489 O O . GLY B 1 27 ? -1.276 -22.047 -15.664 1 97.19 27 GLY B O 1
ATOM 1490 N N . GLU B 1 28 ? -2.941 -20.703 -15.094 1 98.25 28 GLU B N 1
ATOM 1491 C CA . GLU B 1 28 ? -2.572 -19.688 -16.094 1 98.25 28 GLU B CA 1
ATOM 1492 C C . GLU B 1 28 ? -2.199 -18.375 -15.414 1 98.25 28 GLU B C 1
ATOM 1494 O O . GLU B 1 28 ? -2.838 -17.969 -14.445 1 98.25 28 GLU B O 1
ATOM 1499 N N . VAL B 1 29 ? -1.178 -17.781 -16.016 1 98.81 29 VAL B N 1
ATOM 1500 C CA . VAL B 1 29 ? -0.861 -16.422 -15.578 1 98.81 29 VAL B CA 1
ATOM 1501 C C . VAL B 1 29 ? -1.901 -15.453 -16.125 1 98.81 29 VAL B C 1
ATOM 1503 O O . VAL B 1 29 ? -2.025 -15.281 -17.344 1 98.81 29 VAL B O 1
ATOM 1506 N N . ILE B 1 30 ? -2.631 -14.758 -15.242 1 98.75 30 ILE B N 1
ATOM 1507 C CA . ILE B 1 30 ? -3.709 -13.906 -15.734 1 98.75 30 ILE B CA 1
ATOM 1508 C C . ILE B 1 30 ? -3.381 -12.445 -15.445 1 98.75 30 ILE B C 1
ATOM 1510 O O . ILE B 1 30 ? -4.008 -11.539 -16 1 98.75 30 ILE B O 1
ATOM 1514 N N . ALA B 1 31 ? -2.418 -12.188 -14.633 1 98.81 31 ALA B N 1
ATOM 1515 C CA . ALA B 1 31 ? -1.926 -10.844 -14.344 1 98.81 31 ALA B CA 1
ATOM 1516 C C . ALA B 1 31 ? -0.468 -10.883 -13.891 1 98.81 31 ALA B C 1
ATOM 1518 O O . ALA B 1 31 ? -0.058 -11.797 -13.164 1 98.81 31 ALA B O 1
ATOM 1519 N N . SER B 1 32 ? 0.26 -10.008 -14.312 1 98.88 32 SER B N 1
ATOM 1520 C CA . SER B 1 32 ? 1.663 -9.898 -13.93 1 98.88 32 SER B CA 1
ATOM 1521 C C . SER B 1 32 ? 2.141 -8.453 -14 1 98.88 32 SER B C 1
ATOM 1523 O O . SER B 1 32 ? 1.465 -7.594 -14.578 1 98.88 32 SER B O 1
ATOM 1525 N N . GLY B 1 33 ? 3.254 -8.172 -13.305 1 98.75 33 GLY B N 1
ATOM 1526 C CA . GLY B 1 33 ? 3.818 -6.836 -13.273 1 98.75 33 GLY B CA 1
ATOM 1527 C C . GLY B 1 33 ? 5.188 -6.777 -12.625 1 98.75 33 GLY B C 1
ATOM 1528 O O . GLY B 1 33 ? 5.633 -7.75 -12.016 1 98.75 33 GLY B O 1
ATOM 1529 N N . ARG B 1 34 ? 5.832 -5.734 -12.852 1 98.81 34 ARG B N 1
ATOM 1530 C CA . ARG B 1 34 ? 7.141 -5.465 -12.266 1 98.81 34 ARG B CA 1
ATOM 1531 C C . ARG B 1 34 ? 7.164 -4.102 -11.586 1 98.81 34 ARG B C 1
ATOM 1533 O O . ARG B 1 34 ? 6.227 -3.312 -11.727 1 98.81 34 ARG B O 1
ATOM 1540 N N . ASN B 1 35 ? 8.219 -3.902 -10.805 1 98.56 35 ASN B N 1
ATOM 1541 C CA . ASN B 1 35 ? 8.398 -2.592 -10.195 1 98.56 35 ASN B CA 1
ATOM 1542 C C . ASN B 1 35 ? 8.414 -1.48 -11.242 1 98.56 35 ASN B C 1
ATOM 1544 O O . ASN B 1 35 ? 9.031 -1.621 -12.297 1 98.56 35 ASN B O 1
ATOM 1548 N N . GLU B 1 36 ? 7.676 -0.425 -10.969 1 98.06 36 GLU B N 1
ATOM 1549 C CA . GLU B 1 36 ? 7.637 0.741 -11.844 1 98.06 36 GLU B CA 1
ATOM 1550 C C . GLU B 1 36 ? 7.723 2.037 -11.047 1 98.06 36 GLU B C 1
ATOM 1552 O O . GLU B 1 36 ? 7.027 3.008 -11.352 1 98.06 36 GLU B O 1
ATOM 1557 N N . VAL B 1 37 ? 8.453 2.012 -9.984 1 97 37 VAL B N 1
ATOM 1558 C CA . VAL B 1 37 ? 8.594 3.145 -9.07 1 97 37 VAL B CA 1
ATOM 1559 C C . VAL B 1 37 ? 9.203 4.332 -9.812 1 97 37 VAL B C 1
ATOM 1561 O O . VAL B 1 37 ? 8.656 5.434 -9.797 1 97 37 VAL B O 1
ATOM 1564 N N . ASN B 1 38 ? 10.32 4.09 -10.57 1 94.31 38 ASN B N 1
ATOM 1565 C CA . ASN B 1 38 ? 11.023 5.148 -11.281 1 94.31 38 ASN B CA 1
ATOM 1566 C C . ASN B 1 38 ? 10.234 5.633 -12.492 1 94.31 38 ASN B C 1
ATOM 1568 O O . ASN B 1 38 ? 10.086 6.836 -12.703 1 94.31 38 ASN B O 1
ATOM 1572 N N . ALA B 1 39 ? 9.734 4.727 -13.25 1 95.38 39 ALA B N 1
ATOM 1573 C CA . ALA B 1 39 ? 9.008 5.066 -14.477 1 95.38 39 ALA B CA 1
ATOM 1574 C C . ALA B 1 39 ? 7.789 5.926 -14.172 1 95.38 39 ALA B C 1
ATOM 1576 O O . ALA B 1 39 ? 7.441 6.824 -14.938 1 95.38 39 ALA B O 1
ATOM 1577 N N . THR B 1 40 ? 7.152 5.68 -13.008 1 94.12 40 THR B N 1
ATOM 1578 C CA . THR B 1 40 ? 5.902 6.367 -12.68 1 94.12 40 THR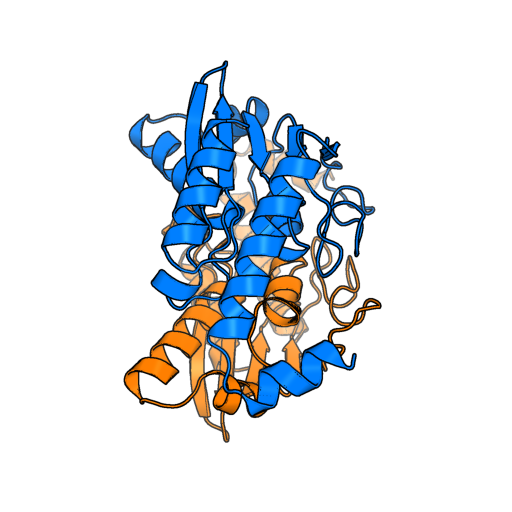 B CA 1
ATOM 1579 C C . THR B 1 40 ? 6.156 7.527 -11.719 1 94.12 40 THR B C 1
ATOM 1581 O O . THR B 1 40 ? 5.258 8.328 -11.461 1 94.12 40 THR B O 1
ATOM 1584 N N . ARG B 1 41 ? 7.402 7.566 -11.172 1 92 41 ARG B N 1
ATOM 1585 C CA . ARG B 1 41 ? 7.711 8.531 -10.117 1 92 41 ARG B CA 1
ATOM 1586 C C . ARG B 1 41 ? 6.711 8.422 -8.977 1 92 41 ARG B C 1
ATOM 1588 O O . ARG B 1 41 ? 6.129 9.43 -8.555 1 92 41 ARG B O 1
ATOM 1595 N N . ASP B 1 42 ? 6.434 7.266 -8.609 1 94.06 42 ASP B N 1
ATOM 1596 C CA . ASP B 1 42 ? 5.539 6.887 -7.523 1 94.06 42 ASP B CA 1
ATOM 1597 C C . ASP B 1 42 ? 6.141 5.762 -6.68 1 94.06 42 ASP B C 1
ATOM 1599 O O . ASP B 1 42 ? 6.195 4.613 -7.121 1 94.06 42 ASP B O 1
ATOM 1603 N N . ALA B 1 43 ? 6.496 6.078 -5.484 1 95.06 43 ALA B N 1
ATOM 1604 C CA . ALA B 1 43 ? 7.289 5.223 -4.605 1 95.06 43 ALA B CA 1
ATOM 1605 C C . ALA B 1 43 ? 6.504 3.979 -4.195 1 95.06 43 ALA B C 1
ATOM 1607 O O . ALA B 1 43 ? 7.078 3.021 -3.67 1 95.06 43 ALA B O 1
ATOM 1608 N N . THR B 1 44 ? 5.18 3.922 -4.48 1 96.81 44 THR B N 1
ATOM 1609 C CA . THR B 1 44 ? 4.355 2.82 -3.998 1 96.81 44 THR B CA 1
ATOM 1610 C C . THR B 1 44 ? 4.098 1.809 -5.113 1 96.81 44 THR B C 1
ATOM 1612 O O . THR B 1 44 ? 3.453 0.782 -4.887 1 96.81 44 THR B O 1
ATOM 1615 N N . GLN B 1 45 ? 4.605 2.088 -6.312 1 97.62 45 GLN B N 1
ATOM 1616 C CA . GLN B 1 45 ? 4.301 1.237 -7.457 1 97.62 45 GLN B CA 1
ATOM 1617 C C . GLN B 1 45 ? 5.23 0.028 -7.508 1 97.62 45 GLN B C 1
ATOM 1619 O O . GLN B 1 45 ? 5.965 -0.156 -8.477 1 97.62 45 GLN B O 1
ATOM 1624 N N . HIS B 1 46 ? 5.125 -0.78 -6.477 1 98.81 46 HIS B N 1
ATOM 1625 C CA . HIS B 1 46 ? 5.84 -2.047 -6.398 1 98.81 46 HIS B CA 1
ATOM 1626 C C . HIS B 1 46 ? 5.195 -3.102 -7.293 1 98.81 46 HIS B C 1
ATOM 1628 O O . HIS B 1 46 ? 4.035 -2.961 -7.688 1 98.81 46 HIS B O 1
ATOM 1634 N N . ALA B 1 47 ? 5.926 -4.113 -7.625 1 98.88 47 ALA B N 1
ATOM 1635 C CA . ALA B 1 47 ? 5.473 -5.172 -8.523 1 98.88 47 ALA B CA 1
ATOM 1636 C C . ALA B 1 47 ? 4.141 -5.75 -8.062 1 98.88 47 ALA B C 1
ATOM 1638 O O . ALA B 1 47 ? 3.223 -5.93 -8.867 1 98.88 47 ALA B O 1
ATOM 1639 N N . GLU B 1 48 ? 4 -6.02 -6.766 1 98.88 48 GLU B N 1
ATOM 1640 C CA . GLU B 1 48 ? 2.783 -6.613 -6.219 1 98.88 48 GLU B CA 1
ATOM 1641 C C . GLU B 1 48 ? 1.587 -5.68 -6.395 1 98.88 48 GLU B C 1
ATOM 1643 O O . GLU B 1 48 ? 0.508 -6.121 -6.801 1 98.88 48 GLU B O 1
ATOM 1648 N N . MET B 1 49 ? 1.788 -4.41 -6.082 1 98.56 49 MET B N 1
ATOM 1649 C CA . MET B 1 49 ? 0.717 -3.424 -6.191 1 98.56 49 MET B CA 1
ATOM 1650 C C . MET B 1 49 ? 0.231 -3.311 -7.633 1 98.56 49 MET B C 1
ATOM 1652 O O . MET B 1 49 ? -0.975 -3.305 -7.891 1 98.56 49 MET B O 1
ATOM 1656 N N . ILE B 1 50 ? 1.171 -3.254 -8.531 1 98.31 50 ILE B N 1
ATOM 1657 C CA . ILE B 1 50 ? 0.867 -3.162 -9.953 1 98.31 50 ILE B CA 1
ATOM 1658 C C . ILE B 1 50 ? 0.112 -4.41 -10.406 1 98.31 50 ILE B C 1
ATOM 1660 O O . ILE B 1 50 ? -0.889 -4.316 -11.117 1 98.31 50 ILE B O 1
ATOM 1664 N N . THR B 1 51 ? 0.563 -5.539 -9.984 1 98.75 51 THR B N 1
ATOM 1665 C CA . THR B 1 51 ? -0.02 -6.801 -10.43 1 98.75 51 THR B CA 1
ATOM 1666 C C . THR B 1 51 ? -1.437 -6.965 -9.883 1 98.75 51 THR B C 1
ATOM 1668 O O . THR B 1 51 ? -2.305 -7.523 -10.555 1 98.75 51 THR B O 1
ATOM 1671 N N . ILE B 1 52 ? -1.649 -6.512 -8.648 1 98.25 52 ILE B N 1
ATOM 1672 C CA . ILE B 1 52 ? -2.994 -6.52 -8.078 1 98.25 52 ILE B CA 1
ATOM 1673 C C . ILE B 1 52 ? -3.936 -5.715 -8.977 1 98.25 52 ILE B C 1
ATOM 1675 O O . ILE B 1 52 ? -5.035 -6.172 -9.305 1 98.25 52 ILE B O 1
ATOM 1679 N N . ARG B 1 53 ? -3.504 -4.527 -9.391 1 97.38 53 ARG B N 1
ATOM 1680 C CA . ARG B 1 53 ? -4.32 -3.691 -10.266 1 97.38 53 ARG B CA 1
ATOM 1681 C C . ARG B 1 53 ? -4.598 -4.391 -11.586 1 97.38 53 ARG B C 1
ATOM 1683 O O . ARG B 1 53 ? -5.711 -4.332 -12.109 1 97.38 53 ARG B O 1
ATOM 1690 N N . HIS B 1 54 ? -3.586 -5.062 -12.133 1 98.38 54 HIS B N 1
ATOM 1691 C CA . HIS B 1 54 ? -3.754 -5.797 -13.383 1 98.38 54 HIS B CA 1
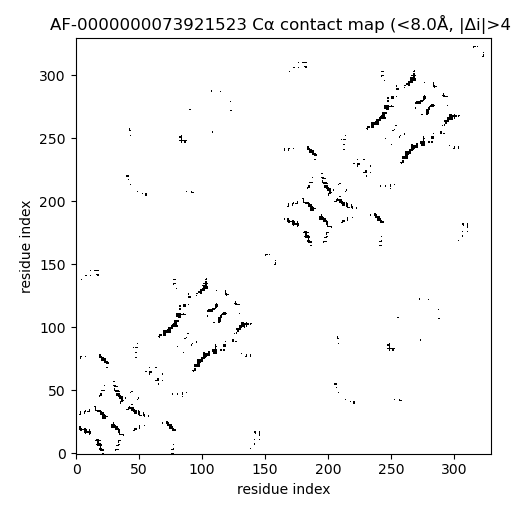ATOM 1692 C C . HIS B 1 54 ? -4.758 -6.934 -13.219 1 98.38 54 HIS B C 1
ATOM 1694 O O . HIS B 1 54 ? -5.531 -7.219 -14.133 1 98.38 54 HIS B O 1
ATOM 1700 N N . LEU B 1 55 ? -4.711 -7.574 -12.078 1 98.44 55 LEU B N 1
ATOM 1701 C CA . LEU B 1 55 ? -5.652 -8.664 -11.828 1 98.44 55 LEU B CA 1
ATOM 1702 C C . LEU B 1 55 ? -7.082 -8.141 -11.773 1 98.44 55 LEU B C 1
ATOM 1704 O O . LEU B 1 55 ? -7.992 -8.75 -12.336 1 98.44 55 LEU B O 1
ATOM 1708 N N . GLU B 1 56 ? -7.246 -7.055 -11.062 1 97.19 56 GLU B N 1
ATOM 1709 C CA . GLU B 1 56 ? -8.57 -6.445 -10.984 1 97.19 56 GLU B CA 1
ATOM 1710 C C . GLU B 1 56 ? -9.086 -6.066 -12.375 1 97.19 56 GLU B C 1
ATOM 1712 O O . GLU B 1 56 ? -10.25 -6.297 -12.688 1 97.19 56 GLU B O 1
ATOM 1717 N N . GLN B 1 57 ? -8.219 -5.488 -13.172 1 97.56 57 GLN B N 1
ATOM 1718 C CA . GLN B 1 57 ? -8.562 -5.117 -14.539 1 97.56 57 GLN B CA 1
ATOM 1719 C C . GLN B 1 57 ? -8.938 -6.348 -15.359 1 97.56 57 GLN B C 1
ATOM 1721 O O . GLN B 1 57 ? -9.891 -6.316 -16.141 1 97.56 57 GLN B O 1
ATOM 1726 N N . TRP B 1 58 ? -8.164 -7.375 -15.227 1 98.19 58 TRP B N 1
ATOM 1727 C CA . TRP B 1 58 ? -8.43 -8.625 -15.93 1 98.19 58 TRP B CA 1
ATOM 1728 C C . TRP B 1 58 ? -9.82 -9.148 -15.586 1 98.19 58 TRP B C 1
ATOM 1730 O O . TRP B 1 58 ? -10.57 -9.57 -16.469 1 98.19 58 TRP B O 1
ATOM 1740 N N . CYS B 1 59 ? -10.133 -9.125 -14.312 1 97.75 59 CYS B N 1
ATOM 1741 C CA . CYS B 1 59 ? -11.438 -9.594 -13.867 1 97.75 59 CYS B CA 1
ATOM 1742 C C . CYS B 1 59 ? -12.562 -8.766 -14.477 1 97.75 59 CYS B C 1
ATOM 1744 O O . CYS B 1 59 ? -13.57 -9.312 -14.922 1 97.75 59 CYS B O 1
ATOM 1746 N N . ARG B 1 60 ? -12.352 -7.449 -14.508 1 96.69 60 ARG B N 1
ATOM 1747 C CA . ARG B 1 60 ? -13.344 -6.555 -15.094 1 96.69 60 ARG B CA 1
ATOM 1748 C C . ARG B 1 60 ? -13.531 -6.848 -16.578 1 96.69 60 ARG B C 1
ATOM 1750 O O . ARG B 1 60 ? -14.664 -6.926 -17.062 1 96.69 60 ARG B O 1
ATOM 1757 N N . LYS B 1 61 ? -12.477 -7.004 -17.266 1 97.5 61 LYS B N 1
ATOM 1758 C CA . LYS B 1 61 ? -12.508 -7.254 -18.703 1 97.5 61 LYS B CA 1
ATOM 1759 C C . LYS B 1 61 ? -13.203 -8.578 -19.016 1 97.5 61 LYS B C 1
ATOM 1761 O O . LYS B 1 61 ? -13.898 -8.695 -20.016 1 97.5 61 LYS B O 1
ATOM 1766 N N . ASN B 1 62 ? -13.031 -9.523 -18.094 1 97.62 62 ASN B N 1
ATOM 1767 C CA . ASN B 1 62 ? -13.57 -10.859 -18.344 1 97.62 62 ASN B CA 1
ATOM 1768 C C . ASN B 1 62 ? -14.891 -11.07 -17.609 1 97.62 62 ASN B C 1
ATOM 1770 O O . ASN B 1 62 ? -15.445 -12.172 -17.609 1 97.62 62 ASN B O 1
ATOM 1774 N N . GLU B 1 63 ? -15.352 -10.031 -16.922 1 97 63 GLU B N 1
ATOM 1775 C CA . GLU B 1 63 ? -16.625 -10.031 -16.219 1 97 63 GLU B CA 1
ATOM 1776 C C . GLU B 1 63 ? -16.703 -11.172 -15.203 1 97 63 GLU B C 1
ATOM 1778 O O . GLU B 1 63 ? -17.703 -11.906 -15.164 1 97 63 GLU B O 1
ATOM 1783 N N . ILE B 1 64 ? -15.641 -11.406 -14.516 1 97.06 64 ILE B N 1
ATOM 1784 C CA . ILE B 1 64 ? -15.594 -12.391 -13.438 1 97.06 64 ILE B CA 1
ATOM 1785 C C . ILE B 1 64 ? -15.398 -11.68 -12.102 1 97.06 64 ILE B C 1
ATOM 1787 O O . ILE B 1 64 ? -14.68 -10.68 -12.016 1 97.06 64 ILE B O 1
ATOM 1791 N N . GLU B 1 65 ? -15.992 -12.172 -11.062 1 96.62 65 GLU B N 1
ATOM 1792 C CA . GLU B 1 65 ? -15.93 -11.562 -9.734 1 96.62 65 GLU B CA 1
ATOM 1793 C C . GLU B 1 65 ? -14.523 -11.664 -9.148 1 96.62 65 GLU B C 1
ATOM 1795 O O . GLU B 1 65 ? -13.977 -12.758 -9.031 1 96.62 65 GLU B O 1
ATOM 1800 N N . PHE B 1 66 ? -14.055 -10.578 -8.773 1 96.75 66 PHE B N 1
ATOM 1801 C CA . PHE B 1 66 ? -12.68 -10.445 -8.289 1 96.75 66 PHE B CA 1
ATOM 1802 C C . PHE B 1 66 ? -12.438 -11.367 -7.098 1 96.75 66 PHE B C 1
ATOM 1804 O O . PHE B 1 66 ? -11.422 -12.055 -7.035 1 96.75 66 PHE B O 1
ATOM 1811 N N . ASP B 1 67 ? -13.375 -11.414 -6.121 1 96.44 67 ASP B N 1
ATOM 1812 C CA . ASP B 1 67 ? -13.219 -12.203 -4.906 1 96.44 67 ASP B CA 1
ATOM 1813 C C . ASP B 1 67 ? -13.172 -13.695 -5.219 1 96.44 67 ASP B C 1
ATOM 1815 O O . ASP B 1 67 ? -12.406 -14.445 -4.609 1 96.44 67 ASP B O 1
ATOM 1819 N N . LYS B 1 68 ? -13.906 -14.117 -6.203 1 96.81 68 LYS B N 1
ATOM 1820 C CA . LYS B 1 68 ? -13.922 -15.523 -6.602 1 96.81 68 LYS B CA 1
ATOM 1821 C C . LYS B 1 68 ? -12.609 -15.938 -7.25 1 96.81 68 LYS B C 1
ATOM 1823 O O . LYS B 1 68 ? -12.086 -17.016 -6.988 1 96.81 68 LYS B O 1
ATOM 1828 N N . VAL B 1 69 ? -12.156 -15.07 -8.055 1 97.94 69 VAL B N 1
ATOM 1829 C CA . VAL B 1 69 ? -10.891 -15.344 -8.727 1 97.94 69 VAL B CA 1
ATOM 1830 C C . VAL B 1 69 ? -9.758 -15.391 -7.699 1 97.94 69 VAL B C 1
ATOM 1832 O O . VAL B 1 69 ? -8.922 -16.297 -7.734 1 97.94 69 VAL B O 1
ATOM 1835 N N . LEU B 1 70 ? -9.727 -14.492 -6.766 1 97.56 70 LEU B N 1
ATOM 1836 C CA . LEU B 1 70 ? -8.672 -14.375 -5.762 1 97.56 70 LEU B CA 1
ATOM 1837 C C . LEU B 1 70 ? -8.539 -15.664 -4.957 1 97.56 70 LEU B C 1
ATOM 1839 O O . LEU B 1 70 ? -7.43 -16.141 -4.738 1 97.56 70 LEU B O 1
ATOM 1843 N N . THR B 1 71 ? -9.648 -16.219 -4.559 1 97.62 71 THR B N 1
ATOM 1844 C CA . THR B 1 71 ? -9.641 -17.391 -3.674 1 97.62 71 THR B CA 1
ATOM 1845 C C . THR B 1 71 ? -9.008 -18.594 -4.363 1 97.62 71 THR B C 1
ATOM 1847 O O . THR B 1 71 ? -8.641 -19.562 -3.709 1 97.62 71 THR B O 1
ATOM 1850 N N . GLU B 1 72 ? -8.883 -18.469 -5.691 1 98.06 72 GLU B N 1
ATOM 1851 C CA . GLU B 1 72 ? -8.312 -19.562 -6.465 1 98.06 72 GLU B CA 1
ATOM 1852 C C . GLU B 1 72 ? -6.957 -19.188 -7.055 1 98.06 72 GLU B C 1
ATOM 1854 O O . GLU B 1 72 ? -6.398 -19.922 -7.871 1 98.06 72 GLU B O 1
ATOM 1859 N N . CYS B 1 73 ? -6.434 -18.094 -6.598 1 98.25 73 CYS B N 1
ATOM 1860 C CA . CYS B 1 73 ? -5.207 -17.562 -7.191 1 98.25 73 CYS B CA 1
ATOM 1861 C C . CYS B 1 73 ? -4.004 -17.859 -6.309 1 98.25 73 CYS B C 1
ATOM 1863 O O . CYS B 1 73 ? -4.098 -17.797 -5.078 1 98.25 73 CYS B O 1
ATOM 1865 N N . ASP B 1 74 ? -2.934 -18.125 -6.992 1 98.81 74 ASP B N 1
ATOM 1866 C CA . ASP B 1 74 ? -1.606 -18.125 -6.383 1 98.81 74 ASP B CA 1
ATOM 1867 C C . ASP B 1 74 ? -0.807 -16.906 -6.832 1 98.81 74 ASP B C 1
ATOM 1869 O O . ASP B 1 74 ? -0.855 -16.516 -8 1 98.81 74 ASP B O 1
ATOM 1873 N N . LEU B 1 75 ? -0.109 -16.328 -5.895 1 98.88 75 LEU B N 1
ATOM 1874 C CA . LEU B 1 75 ? 0.773 -15.211 -6.207 1 98.88 75 LEU B CA 1
ATOM 1875 C C . LEU B 1 75 ? 2.234 -15.648 -6.191 1 98.88 75 LEU B C 1
ATOM 1877 O O . LEU B 1 75 ? 2.674 -16.328 -5.258 1 98.88 75 LEU B O 1
ATOM 1881 N N . TYR B 1 76 ? 2.924 -15.352 -7.234 1 98.94 76 TYR B N 1
ATOM 1882 C CA . TYR B 1 76 ? 4.359 -15.586 -7.332 1 98.94 76 TYR B CA 1
ATOM 1883 C C . TYR B 1 76 ? 5.125 -14.266 -7.418 1 98.94 76 TYR B C 1
ATOM 1885 O O . TYR B 1 76 ? 4.793 -13.398 -8.227 1 98.94 76 TYR B O 1
ATOM 1893 N N . VAL B 1 77 ? 6.105 -14.102 -6.574 1 98.94 77 VAL B N 1
ATOM 1894 C CA . VAL B 1 77 ? 6.906 -12.883 -6.594 1 98.94 77 VAL B CA 1
ATOM 1895 C C . VAL B 1 77 ? 8.367 -13.219 -6.309 1 98.94 77 VAL B C 1
ATOM 1897 O O . VAL B 1 77 ? 8.664 -14.102 -5.496 1 98.94 77 VAL B O 1
ATOM 1900 N N . THR B 1 78 ? 9.289 -12.547 -6.914 1 98.94 78 THR B N 1
ATOM 1901 C CA . THR B 1 78 ? 10.688 -12.945 -6.914 1 98.94 78 THR B CA 1
ATOM 1902 C C . THR B 1 78 ? 11.344 -12.625 -5.574 1 98.94 78 THR B C 1
ATOM 1904 O O . THR B 1 78 ? 12.344 -13.242 -5.207 1 98.94 78 THR B O 1
ATOM 1907 N N . VAL B 1 79 ? 10.844 -11.648 -4.867 1 98.88 79 VAL B N 1
ATOM 1908 C CA . VAL B 1 79 ? 11.367 -11.234 -3.566 1 98.88 79 VAL B CA 1
ATOM 1909 C C . VAL B 1 79 ? 10.227 -11.156 -2.555 1 98.88 79 VAL B C 1
ATOM 1911 O O . VAL B 1 79 ? 9.109 -10.758 -2.896 1 98.88 79 VAL B O 1
ATOM 1914 N N . GLU B 1 80 ? 10.492 -11.508 -1.349 1 98.94 80 GLU B N 1
ATOM 1915 C CA . GLU B 1 80 ? 9.508 -11.391 -0.279 1 98.94 80 GLU B CA 1
ATOM 1916 C C . GLU B 1 80 ? 8.781 -10.047 -0.346 1 98.94 80 GLU B C 1
ATOM 1918 O O . GLU B 1 80 ? 9.414 -8.992 -0.4 1 98.94 80 GLU B O 1
ATOM 1923 N N . PRO B 1 81 ? 7.414 -10.102 -0.343 1 98.94 81 PRO B N 1
ATOM 1924 C CA . PRO B 1 81 ? 6.695 -8.828 -0.306 1 98.94 81 PRO B CA 1
ATOM 1925 C C . PRO B 1 81 ? 7.113 -7.945 0.869 1 98.94 81 PRO B C 1
ATOM 1927 O O . PRO B 1 81 ? 7.336 -8.445 1.974 1 98.94 81 PRO B O 1
ATOM 1930 N N . CYS B 1 82 ? 7.27 -6.66 0.609 1 98.81 82 CYS B N 1
ATOM 1931 C CA . CYS B 1 82 ? 7.566 -5.727 1.688 1 98.81 82 CYS B CA 1
ATOM 1932 C C . CYS B 1 82 ? 6.379 -5.586 2.635 1 98.81 82 CYS B C 1
ATOM 1934 O O . CYS B 1 82 ? 5.297 -6.102 2.355 1 98.81 82 CYS B O 1
ATOM 1936 N N . ILE B 1 83 ? 6.582 -4.891 3.688 1 98.69 83 ILE B N 1
ATOM 1937 C CA . ILE B 1 83 ? 5.539 -4.688 4.688 1 98.69 83 ILE B CA 1
ATOM 1938 C C . ILE B 1 83 ? 4.312 -4.062 4.035 1 98.69 83 ILE B C 1
ATOM 1940 O O . ILE B 1 83 ? 3.182 -4.496 4.277 1 98.69 83 ILE B O 1
ATOM 1944 N N . MET B 1 84 ? 4.453 -3.059 3.188 1 98.81 84 MET B N 1
ATOM 1945 C CA . MET B 1 84 ? 3.338 -2.408 2.502 1 98.81 84 MET B CA 1
ATOM 1946 C C . MET B 1 84 ? 2.574 -3.408 1.639 1 98.81 84 MET B C 1
ATOM 1948 O O . MET B 1 84 ? 1.352 -3.52 1.746 1 98.81 84 MET B O 1
ATOM 1952 N N . CYS B 1 85 ? 3.297 -4.129 0.84 1 98.94 85 CYS B N 1
ATOM 1953 C CA . CYS B 1 85 ? 2.662 -5.023 -0.121 1 98.94 85 CYS B CA 1
ATOM 1954 C C . CYS B 1 85 ? 2 -6.203 0.586 1 98.94 85 CYS B C 1
ATOM 1956 O O . CYS B 1 85 ? 0.93 -6.656 0.177 1 98.94 85 CYS B O 1
ATOM 1958 N N . THR B 1 86 ? 2.67 -6.691 1.596 1 98.88 86 THR B N 1
ATOM 1959 C CA . THR B 1 86 ? 2.068 -7.77 2.373 1 98.88 86 THR B CA 1
ATOM 1960 C C . THR B 1 86 ? 0.751 -7.312 2.998 1 98.88 86 THR B C 1
ATOM 1962 O O . THR B 1 86 ? -0.242 -8.047 2.965 1 98.88 86 THR B O 1
ATOM 1965 N N . ALA B 1 87 ? 0.788 -6.137 3.551 1 98.81 87 ALA B N 1
ATOM 1966 C CA . ALA B 1 87 ? -0.422 -5.598 4.168 1 98.81 87 ALA B CA 1
ATOM 1967 C C . ALA B 1 87 ? -1.528 -5.41 3.135 1 98.81 87 ALA B C 1
ATOM 1969 O O . ALA B 1 87 ? -2.695 -5.703 3.404 1 98.81 87 ALA B O 1
ATOM 1970 N N . ALA B 1 88 ? -1.171 -4.898 1.948 1 98.81 88 ALA B N 1
ATOM 1971 C CA . ALA B 1 88 ? -2.15 -4.734 0.877 1 98.81 88 ALA B CA 1
ATOM 1972 C C . ALA B 1 88 ? -2.805 -6.07 0.528 1 98.81 88 ALA B C 1
ATOM 1974 O O . ALA B 1 88 ? -4.031 -6.164 0.447 1 98.81 88 ALA B O 1
ATOM 1975 N N . ILE B 1 89 ? -1.988 -7.094 0.406 1 98.75 89 ILE B N 1
ATOM 1976 C CA . ILE B 1 89 ? -2.453 -8.414 -0.002 1 98.75 89 ILE B CA 1
ATOM 1977 C C . ILE B 1 89 ? -3.342 -9.008 1.087 1 98.75 89 ILE B C 1
ATOM 1979 O O . ILE B 1 89 ? -4.387 -9.594 0.793 1 98.75 89 ILE B O 1
ATOM 1983 N N . ARG B 1 90 ? -3.014 -8.789 2.297 1 98.44 90 ARG B N 1
ATOM 1984 C CA . ARG B 1 90 ? -3.707 -9.469 3.385 1 98.44 90 ARG B CA 1
ATOM 1985 C C . ARG B 1 90 ? -4.984 -8.734 3.771 1 98.44 90 ARG B C 1
ATOM 1987 O O . ARG B 1 90 ? -6.008 -9.359 4.043 1 98.44 90 ARG B O 1
ATOM 1994 N N . PHE B 1 91 ? -4.906 -7.406 3.73 1 98.06 91 PHE B N 1
ATOM 1995 C CA . PHE B 1 91 ? -5.949 -6.68 4.441 1 98.06 91 PHE B CA 1
ATOM 1996 C C . PHE B 1 91 ? -6.805 -5.875 3.467 1 98.06 91 PHE B C 1
ATOM 1998 O O . PHE B 1 91 ? -7.918 -5.465 3.801 1 98.06 91 PHE B O 1
ATOM 2005 N N . CYS B 1 92 ? -6.32 -5.617 2.268 1 97.56 92 CYS B N 1
ATOM 2006 C CA . CYS B 1 92 ? -7.043 -4.68 1.416 1 97.56 92 CYS B CA 1
ATOM 2007 C C . CYS B 1 92 ? -7.867 -5.414 0.367 1 97.56 92 CYS B C 1
ATOM 2009 O O . CYS B 1 92 ? -8.797 -4.848 -0.208 1 97.56 92 CYS B O 1
ATOM 2011 N N . LEU B 1 93 ? -7.52 -6.684 0.093 1 97.31 93 LEU B N 1
ATOM 2012 C CA . LEU B 1 93 ? -8.227 -7.43 -0.945 1 97.31 93 LEU B CA 1
ATOM 2013 C C . LEU B 1 93 ? -9.523 -8.016 -0.409 1 97.31 93 LEU B C 1
ATOM 2015 O O . LEU B 1 93 ? -9.633 -8.312 0.783 1 97.31 93 LEU B O 1
ATOM 2019 N N . PRO B 1 94 ? -10.516 -8.219 -1.281 1 95.81 94 PRO B N 1
ATOM 2020 C CA . PRO B 1 94 ? -11.844 -8.641 -0.826 1 95.81 94 PRO B CA 1
ATOM 2021 C C . PRO B 1 94 ? -11.883 -10.117 -0.43 1 95.81 94 PRO B C 1
ATOM 2023 O O . PRO B 1 94 ? -12.883 -10.578 0.126 1 95.81 94 PRO B O 1
ATOM 2026 N N . ALA B 1 95 ? -10.859 -10.828 -0.76 1 96.06 95 ALA B N 1
ATOM 2027 C CA . ALA B 1 95 ? -10.734 -12.242 -0.387 1 96.06 95 ALA B CA 1
ATOM 2028 C C . ALA B 1 95 ? -9.273 -12.656 -0.296 1 96.06 95 ALA B C 1
ATOM 2030 O O . ALA B 1 95 ? -8.383 -11.953 -0.785 1 96.06 95 ALA B O 1
ATOM 2031 N N . HIS B 1 96 ? -9.031 -13.773 0.306 1 95.94 96 HIS B N 1
ATOM 2032 C CA . HIS B 1 96 ? -7.676 -14.281 0.478 1 95.94 96 HIS B CA 1
ATOM 2033 C C . HIS B 1 96 ? -7.254 -15.141 -0.711 1 95.94 96 HIS B C 1
ATOM 2035 O O . HIS B 1 96 ? -8.047 -15.93 -1.228 1 95.94 96 HIS B O 1
ATOM 2041 N N . LEU B 1 97 ? -6.078 -14.891 -1.109 1 96.69 97 LEU B N 1
ATOM 2042 C CA . LEU B 1 97 ? -5.547 -15.742 -2.164 1 96.69 97 LEU B CA 1
ATOM 2043 C C . LEU B 1 97 ? -5.148 -17.109 -1.609 1 96.69 97 LEU B C 1
ATOM 2045 O O . LEU B 1 97 ? -5.012 -17.266 -0.395 1 96.69 97 LEU B O 1
ATOM 2049 N N . LYS B 1 98 ? -4.973 -18.031 -2.48 1 97.88 98 LYS B N 1
ATOM 2050 C CA . LYS B 1 98 ? -4.645 -19.406 -2.119 1 97.88 98 LYS B CA 1
ATOM 2051 C C . LYS B 1 98 ? -3.258 -19.5 -1.489 1 97.88 98 LYS B C 1
ATOM 2053 O O . LYS B 1 98 ? -3.068 -20.172 -0.48 1 97.88 98 LYS B O 1
ATOM 2058 N N . SER B 1 99 ? -2.297 -18.828 -2.121 1 98.62 99 SER B N 1
ATOM 2059 C CA . SER B 1 99 ? -0.936 -18.891 -1.599 1 98.62 99 SER B CA 1
ATOM 2060 C C . SER B 1 99 ? -0.072 -17.766 -2.172 1 98.62 99 SER B C 1
ATOM 2062 O O . SER B 1 99 ? -0.413 -17.172 -3.197 1 98.62 99 SER B O 1
ATOM 2064 N N . ILE B 1 100 ? 0.99 -17.469 -1.468 1 98.81 100 ILE B N 1
ATOM 2065 C CA . ILE B 1 100 ? 2.047 -16.578 -1.916 1 98.81 100 ILE B CA 1
ATOM 2066 C C . ILE B 1 100 ? 3.381 -17.312 -1.938 1 98.81 100 ILE B C 1
ATOM 2068 O O . ILE B 1 100 ? 3.844 -17.797 -0.905 1 98.81 100 ILE B O 1
ATOM 2072 N N . THR B 1 101 ? 3.938 -17.406 -3.061 1 98.94 101 THR B N 1
ATOM 2073 C CA . THR B 1 101 ? 5.266 -17.984 -3.234 1 98.94 101 THR B CA 1
ATOM 2074 C C . THR B 1 101 ? 6.289 -16.906 -3.568 1 98.94 101 THR B C 1
ATOM 2076 O O . THR B 1 101 ? 6.066 -16.094 -4.473 1 98.94 101 THR B O 1
ATOM 2079 N N . TYR B 1 102 ? 7.383 -16.875 -2.822 1 98.94 102 TYR B N 1
ATOM 2080 C CA . TYR B 1 102 ? 8.359 -15.852 -3.141 1 98.94 102 TYR B CA 1
ATOM 2081 C C . TYR B 1 102 ? 9.781 -16.406 -3.094 1 98.94 102 TYR B C 1
ATOM 2083 O O . TYR B 1 102 ? 10.016 -17.469 -2.52 1 98.94 102 TYR B O 1
ATOM 2091 N N . GLY B 1 103 ? 10.664 -15.734 -3.738 1 98.75 103 GLY B N 1
ATOM 2092 C CA . GLY B 1 103 ? 12.055 -16.141 -3.84 1 98.75 103 GLY B CA 1
ATOM 2093 C C . GLY B 1 103 ? 12.906 -15.672 -2.676 1 98.75 103 GLY B C 1
ATOM 2094 O O . GLY B 1 103 ? 12.828 -16.219 -1.577 1 98.75 103 GLY B O 1
ATOM 2095 N N . ALA B 1 104 ? 13.672 -14.609 -2.863 1 98.69 104 ALA B N 1
ATOM 2096 C CA . ALA B 1 104 ? 14.617 -14.102 -1.871 1 98.69 104 ALA B CA 1
ATOM 2097 C C . ALA B 1 104 ? 13.891 -13.43 -0.713 1 98.69 104 ALA B C 1
ATOM 2099 O O . ALA B 1 104 ? 12.797 -12.891 -0.892 1 98.69 104 ALA B O 1
ATOM 2100 N N . ARG B 1 105 ? 14.531 -13.43 0.393 1 98.31 105 ARG B N 1
ATOM 2101 C CA . ARG B 1 105 ? 14.07 -12.633 1.525 1 98.31 105 ARG B CA 1
ATOM 2102 C C . ARG B 1 105 ? 14.281 -11.141 1.271 1 98.31 105 ARG B C 1
ATOM 2104 O O . ARG B 1 105 ? 15.164 -10.758 0.499 1 98.31 105 ARG B O 1
ATOM 2111 N N . ASN B 1 106 ? 13.414 -10.398 1.774 1 97.62 106 ASN B N 1
ATOM 2112 C CA . ASN B 1 106 ? 13.578 -8.953 1.816 1 97.62 106 ASN B CA 1
ATOM 2113 C C . ASN B 1 106 ? 14.047 -8.477 3.189 1 97.62 106 ASN B C 1
ATOM 2115 O O . ASN B 1 106 ? 13.234 -8.047 4.012 1 97.62 106 ASN B O 1
ATOM 2119 N N . GLU B 1 107 ? 15.297 -8.469 3.379 1 95.44 107 GLU B N 1
ATOM 2120 C CA . GLU B 1 107 ? 15.906 -8.266 4.691 1 95.44 107 GLU B CA 1
ATOM 2121 C C . GLU B 1 107 ? 15.727 -6.832 5.168 1 95.44 107 GLU B C 1
ATOM 2123 O O . GLU B 1 107 ? 15.852 -6.547 6.359 1 95.44 107 GLU B O 1
ATOM 2128 N N . ARG B 1 108 ? 15.414 -5.984 4.324 1 93 108 ARG B N 1
ATOM 2129 C CA . ARG B 1 108 ? 15.328 -4.57 4.672 1 93 108 ARG B CA 1
ATOM 2130 C C . ARG B 1 108 ? 13.898 -4.195 5.055 1 93 108 ARG B C 1
ATOM 2132 O O . ARG B 1 108 ? 13.688 -3.375 5.949 1 93 108 ARG B O 1
ATOM 2139 N N . PHE B 1 109 ? 12.875 -4.883 4.27 1 97.12 109 PHE B N 1
ATOM 2140 C CA . PHE B 1 109 ? 11.516 -4.391 4.461 1 97.12 109 PHE B CA 1
ATOM 2141 C C . PHE B 1 109 ? 10.508 -5.527 4.355 1 97.12 109 PHE B C 1
ATOM 2143 O O . PHE B 1 109 ? 9.32 -5.293 4.125 1 97.12 109 PHE B O 1
ATOM 2150 N N . GLY B 1 110 ? 10.859 -6.715 4.496 1 98.38 110 GLY B N 1
ATOM 2151 C CA . GLY B 1 110 ? 9.984 -7.859 4.281 1 98.38 110 GLY B CA 1
ATOM 2152 C C . GLY B 1 110 ? 8.844 -7.93 5.273 1 98.38 110 GLY B C 1
ATOM 2153 O O . GLY B 1 110 ? 9.031 -7.691 6.469 1 98.38 110 GLY B O 1
ATOM 2154 N N . GLY B 1 111 ? 7.719 -8.289 4.773 1 98.56 111 GLY B N 1
ATOM 2155 C CA . GLY B 1 111 ? 6.527 -8.344 5.602 1 98.56 111 GLY B CA 1
ATOM 2156 C C . GLY B 1 111 ? 6.066 -9.766 5.887 1 98.56 111 GLY B C 1
ATOM 2157 O O . GLY B 1 111 ? 5.035 -9.969 6.531 1 98.56 111 GLY B O 1
ATOM 2158 N N . CYS B 1 112 ? 6.781 -10.727 5.418 1 98.56 112 CYS B N 1
ATOM 2159 C CA . CYS B 1 112 ? 6.41 -12.125 5.617 1 98.56 112 CYS B CA 1
ATOM 2160 C C . CYS B 1 112 ? 7.418 -12.836 6.512 1 98.56 112 CYS B C 1
ATOM 2162 O O . CYS B 1 112 ? 7.68 -14.023 6.336 1 98.56 112 CYS B O 1
ATOM 2164 N N . GLY B 1 113 ? 8.078 -12.062 7.391 1 96.69 113 GLY B N 1
ATOM 2165 C CA . GLY B 1 113 ? 8.914 -12.734 8.375 1 96.69 113 GLY B CA 1
ATOM 2166 C C . GLY B 1 113 ? 10.32 -12.156 8.453 1 96.69 113 GLY B C 1
ATOM 2167 O O . GLY B 1 113 ? 10.992 -12.281 9.477 1 96.69 113 GLY B O 1
ATOM 2168 N N . SER B 1 114 ? 10.805 -11.516 7.414 1 97.38 114 SER B N 1
ATOM 2169 C CA . SER B 1 114 ? 12.18 -11.023 7.434 1 97.38 114 SER B CA 1
ATOM 2170 C C . SER B 1 114 ? 12.328 -9.836 8.375 1 97.38 114 SER B C 1
ATOM 2172 O O . SER B 1 114 ? 13.289 -9.758 9.141 1 97.38 114 SER B O 1
ATOM 2174 N N . VAL B 1 115 ? 11.391 -8.867 8.266 1 96.94 115 VAL B N 1
ATOM 2175 C CA . VAL B 1 115 ? 11.453 -7.68 9.109 1 96.94 115 VAL B CA 1
ATOM 2176 C C . VAL B 1 115 ? 10.258 -7.656 10.062 1 96.94 115 VAL B C 1
ATOM 2178 O O . VAL B 1 115 ? 10.422 -7.469 11.273 1 96.94 115 VAL B O 1
ATOM 2181 N N . LEU B 1 116 ? 9.086 -7.789 9.562 1 97.31 116 LEU B N 1
ATOM 2182 C CA . LEU B 1 116 ? 7.848 -7.91 10.32 1 97.31 116 LEU B CA 1
ATOM 2183 C C . LEU B 1 116 ? 6.996 -9.062 9.797 1 97.31 116 LEU B C 1
ATOM 2185 O O . LEU B 1 116 ? 6.996 -9.336 8.594 1 97.31 116 LEU B O 1
ATOM 2189 N N . SER B 1 117 ? 6.238 -9.672 10.648 1 97.81 117 SER B N 1
ATOM 2190 C CA . SER B 1 117 ? 5.379 -10.781 10.258 1 97.81 117 SER B CA 1
ATOM 2191 C C . SER B 1 117 ? 3.939 -10.32 10.062 1 97.81 117 SER B C 1
ATOM 2193 O O . SER B 1 117 ? 3.031 -10.805 10.742 1 97.81 117 SER B O 1
ATOM 2195 N N . VAL B 1 118 ? 3.764 -9.516 9.117 1 98.38 118 VAL B N 1
ATOM 2196 C CA . VAL B 1 118 ? 2.436 -9.008 8.789 1 98.38 118 VAL B CA 1
ATOM 2197 C C . VAL B 1 118 ? 1.562 -10.148 8.273 1 98.38 118 VAL B C 1
ATOM 2199 O O . VAL B 1 118 ? 0.356 -10.188 8.531 1 98.38 118 VAL B O 1
ATOM 2202 N N . HIS B 1 119 ? 2.115 -11.117 7.578 1 98.56 119 HIS B N 1
ATOM 2203 C CA . HIS B 1 119 ? 1.418 -12.211 6.91 1 98.56 119 HIS B CA 1
ATOM 2204 C C . HIS B 1 119 ? 0.67 -13.086 7.91 1 98.56 119 HIS B C 1
ATOM 2206 O O . HIS B 1 119 ? -0.291 -13.766 7.551 1 98.56 119 HIS B O 1
ATOM 2212 N N . ASN B 1 120 ? 1.113 -13.047 9.172 1 97.94 120 ASN B N 1
ATOM 2213 C CA . ASN B 1 120 ? 0.462 -13.938 10.125 1 97.94 120 ASN B CA 1
ATOM 2214 C C . ASN B 1 120 ? 0.287 -13.281 11.484 1 97.94 120 ASN B C 1
ATOM 2216 O O . ASN B 1 120 ? 0.118 -13.961 12.5 1 97.94 120 ASN B O 1
ATOM 2220 N N . SER B 1 121 ? 0.395 -11.977 11.578 1 96.25 121 SER B N 1
ATOM 2221 C CA . SER B 1 121 ? 0.128 -11.281 12.836 1 96.25 121 SER B CA 1
ATOM 2222 C C . SER B 1 121 ? -1.303 -11.516 13.305 1 96.25 121 SER B C 1
ATOM 2224 O O . SER B 1 121 ? -2.191 -11.797 12.5 1 96.25 121 SER B O 1
ATOM 2226 N N . PRO B 1 122 ? -1.523 -11.469 14.586 1 93.06 122 PRO B N 1
ATOM 2227 C CA . PRO B 1 122 ? -2.889 -11.648 15.086 1 93.06 122 PRO B CA 1
ATOM 2228 C C . PRO B 1 122 ? -3.869 -10.625 14.508 1 93.06 122 PRO B C 1
ATOM 2230 O O . PRO B 1 122 ? -3.582 -9.43 14.508 1 93.06 122 PRO B O 1
ATOM 2233 N N . SER B 1 123 ? -4.906 -11.133 14 1 91.5 123 SER B N 1
ATOM 2234 C CA . SER B 1 123 ? -5.934 -10.297 13.375 1 91.5 123 SER B CA 1
ATOM 2235 C C . SER B 1 123 ? -7.211 -11.094 13.133 1 91.5 123 SER B C 1
ATOM 2237 O O . SER B 1 123 ? -7.227 -12.312 13.281 1 91.5 123 SER B O 1
ATOM 2239 N N . SER B 1 124 ? -8.273 -10.336 12.852 1 89.25 124 SER B N 1
ATOM 2240 C CA . SER B 1 124 ? -9.523 -10.992 12.469 1 89.25 124 SER B CA 1
ATOM 2241 C C . SER B 1 124 ? -9.43 -11.57 11.062 1 89.25 124 SER B C 1
ATOM 2243 O O . SER B 1 124 ? -10.266 -12.383 10.664 1 89.25 124 SER B O 1
ATOM 2245 N N . VAL B 1 125 ? -8.391 -11.156 10.367 1 93.88 125 VAL B N 1
ATOM 2246 C CA . VAL B 1 125 ? -8.148 -11.625 9.008 1 93.88 125 VAL B CA 1
ATOM 2247 C C . VAL B 1 125 ? -7.203 -12.828 9.031 1 93.88 125 VAL B C 1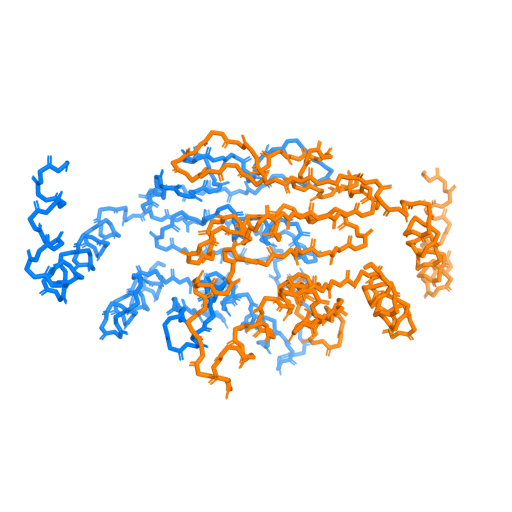
ATOM 2249 O O . VAL B 1 125 ? -6.195 -12.82 9.742 1 93.88 125 VAL B O 1
ATOM 2252 N N . PRO B 1 126 ? -7.566 -13.906 8.312 1 95.38 126 PRO B N 1
ATOM 2253 C CA . PRO B 1 126 ? -6.703 -15.094 8.305 1 95.38 126 PRO B CA 1
ATOM 2254 C C . PRO B 1 126 ? -5.281 -14.781 7.836 1 95.38 126 PRO B C 1
ATOM 2256 O O . PRO B 1 126 ? -5.074 -13.844 7.062 1 95.38 126 PRO B O 1
ATOM 2259 N N . ALA B 1 127 ? -4.367 -15.625 8.281 1 98 127 ALA B N 1
ATOM 2260 C CA . ALA B 1 127 ? -2.973 -15.508 7.859 1 98 127 ALA B CA 1
ATOM 2261 C C . ALA B 1 127 ? -2.812 -15.867 6.387 1 98 127 ALA B C 1
ATOM 2263 O O . ALA B 1 127 ? -3.619 -16.625 5.836 1 98 127 ALA B O 1
ATOM 2264 N N . LEU B 1 128 ? -1.801 -15.297 5.801 1 98.44 128 LEU B N 1
ATOM 2265 C CA . LEU B 1 128 ? -1.454 -15.664 4.43 1 98.44 128 LEU B CA 1
ATOM 2266 C C . LEU B 1 128 ? -0.677 -16.984 4.402 1 98.44 128 LEU B C 1
ATOM 2268 O O . LEU B 1 128 ? 0.146 -17.234 5.285 1 98.44 128 LEU B O 1
ATOM 2272 N N . ASN B 1 129 ? -0.941 -17.812 3.404 1 98.38 129 ASN B N 1
ATOM 2273 C CA . ASN B 1 129 ? -0.164 -19.016 3.146 1 98.38 129 ASN B CA 1
ATOM 2274 C C . ASN B 1 129 ? 1.067 -18.719 2.295 1 98.38 129 ASN B C 1
ATOM 2276 O O . ASN B 1 129 ? 0.975 -18.641 1.069 1 98.38 129 ASN B O 1
ATOM 2280 N N . CYS B 1 130 ? 2.238 -18.672 2.926 1 98.62 130 CYS B N 1
ATOM 2281 C CA . CYS B 1 130 ? 3.457 -18.25 2.244 1 98.62 130 CYS B CA 1
ATOM 2282 C C . CYS B 1 130 ? 4.395 -19.422 2.018 1 98.62 130 CYS B C 1
ATOM 2284 O O . CYS B 1 130 ? 4.555 -20.266 2.896 1 98.62 130 CYS B O 1
ATOM 2286 N N . VAL B 1 131 ? 4.973 -19.516 0.843 1 98.62 131 VAL B N 1
ATOM 2287 C CA . VAL B 1 131 ? 6 -20.484 0.464 1 98.62 131 VAL B CA 1
ATOM 2288 C C . VAL B 1 131 ? 7.289 -19.734 0.103 1 98.62 131 VAL B C 1
ATOM 2290 O O . VAL B 1 131 ? 7.449 -19.281 -1.027 1 98.62 131 VAL B O 1
ATOM 2293 N N . PRO B 1 132 ? 8.25 -19.75 1.005 1 98.62 132 PRO B N 1
ATOM 2294 C CA . PRO B 1 132 ? 9.469 -18.953 0.792 1 98.62 132 PRO B CA 1
ATOM 2295 C C . PRO B 1 132 ? 10.555 -19.734 0.056 1 98.62 132 PRO B C 1
ATOM 2297 O O . PRO B 1 132 ? 10.523 -20.969 0.027 1 98.62 132 PRO B O 1
ATOM 2300 N N . GLY B 1 133 ? 11.461 -19 -0.581 1 98.56 133 GLY B N 1
ATOM 2301 C CA . GLY B 1 133 ? 12.766 -19.531 -0.938 1 98.56 133 GLY B CA 1
ATOM 2302 C C . GLY B 1 133 ? 12.797 -20.172 -2.316 1 98.56 133 GLY B C 1
ATOM 2303 O O . GLY B 1 133 ? 13.789 -20.797 -2.691 1 98.56 133 GLY B O 1
ATOM 2304 N N . VAL B 1 134 ? 11.727 -20.031 -3.068 1 98.56 134 VAL B N 1
ATOM 2305 C CA . VAL B 1 134 ? 11.703 -20.609 -4.402 1 98.56 134 VAL B CA 1
ATOM 2306 C C . VAL B 1 134 ? 12.609 -19.812 -5.336 1 98.56 134 VAL B C 1
ATOM 2308 O O . VAL B 1 134 ? 12.391 -18.625 -5.547 1 98.56 134 VAL B O 1
ATOM 2311 N N . GLU B 1 135 ? 13.672 -20.422 -5.844 1 98.38 135 GLU B N 1
ATOM 2312 C CA . GLU B 1 135 ? 14.656 -19.797 -6.719 1 98.38 135 GLU B CA 1
ATOM 2313 C C . GLU B 1 135 ? 15.266 -18.562 -6.07 1 98.38 135 GLU B C 1
ATOM 2315 O O . GLU B 1 135 ? 15.477 -17.547 -6.738 1 98.38 135 GLU B O 1
ATOM 2320 N N . ALA B 1 136 ? 15.5 -18.641 -4.828 1 98.69 136 ALA B N 1
ATOM 2321 C CA . ALA B 1 136 ? 16 -17.531 -4.027 1 98.69 136 ALA B CA 1
ATOM 2322 C C . ALA B 1 136 ? 17.344 -17.031 -4.559 1 98.69 136 ALA B C 1
ATOM 2324 O O . ALA B 1 136 ? 17.578 -15.82 -4.637 1 98.69 136 ALA B O 1
ATOM 2325 N N . GLU B 1 137 ? 18.172 -17.906 -4.938 1 98.31 137 GLU B N 1
ATOM 2326 C CA . GLU B 1 137 ? 19.5 -17.531 -5.398 1 98.31 137 GLU B CA 1
ATOM 2327 C C . GLU B 1 137 ? 19.422 -16.672 -6.66 1 98.31 137 GLU B C 1
ATOM 2329 O O . GLU B 1 137 ? 20.172 -15.703 -6.801 1 98.31 137 GLU B O 1
ATOM 2334 N N . THR B 1 138 ? 18.625 -17.062 -7.555 1 98.25 138 THR B N 1
ATOM 2335 C CA . THR B 1 138 ? 18.438 -16.297 -8.781 1 98.25 138 THR B CA 1
ATOM 2336 C C . THR B 1 138 ? 17.953 -14.875 -8.469 1 98.25 138 THR B C 1
ATOM 2338 O O . THR B 1 138 ? 18.438 -13.914 -9.062 1 98.25 138 THR B O 1
ATOM 2341 N N . ALA B 1 139 ? 17.031 -14.781 -7.543 1 98.44 139 ALA B N 1
ATOM 2342 C CA . ALA B 1 139 ? 16.5 -13.477 -7.145 1 98.44 139 ALA B CA 1
ATOM 2343 C C . ALA B 1 139 ? 17.594 -12.609 -6.516 1 98.44 139 ALA B C 1
ATOM 2345 O O . ALA B 1 139 ? 17.719 -11.43 -6.832 1 98.44 139 ALA B O 1
ATOM 2346 N N . VAL B 1 140 ? 18.359 -13.18 -5.672 1 98.25 140 VAL B N 1
ATOM 2347 C CA . VAL B 1 140 ? 19.438 -12.461 -4.988 1 98.25 140 VAL B CA 1
ATOM 2348 C C . VAL B 1 140 ? 20.438 -11.945 -6.008 1 98.25 140 VAL B C 1
ATOM 2350 O O . VAL B 1 140 ? 20.922 -10.812 -5.898 1 98.25 140 VAL B O 1
ATOM 2353 N N . LYS B 1 141 ? 20.766 -12.742 -6.969 1 97.81 141 LYS B N 1
ATOM 2354 C CA . LYS B 1 141 ? 21.703 -12.344 -8.016 1 97.81 141 LYS B CA 1
ATOM 2355 C C . LYS B 1 141 ? 21.203 -11.109 -8.766 1 97.81 141 LYS B C 1
ATOM 2357 O O . LYS B 1 141 ? 21.969 -10.203 -9.062 1 97.81 141 LYS B O 1
ATOM 2362 N N . LEU B 1 142 ? 19.922 -11.117 -9.086 1 97.69 142 LEU B N 1
ATOM 2363 C CA . LEU B 1 142 ? 19.344 -9.969 -9.773 1 97.69 142 LEU B CA 1
ATOM 2364 C C . LEU B 1 142 ? 19.422 -8.719 -8.906 1 97.69 142 LEU B C 1
ATOM 2366 O O . LEU B 1 142 ? 19.719 -7.633 -9.406 1 97.69 142 LEU B O 1
ATOM 2370 N N . LEU B 1 143 ? 19.125 -8.875 -7.617 1 97.06 143 LEU B N 1
ATOM 2371 C CA . LEU B 1 143 ? 19.188 -7.746 -6.695 1 97.06 143 LEU B CA 1
ATOM 2372 C C . LEU B 1 143 ? 20.609 -7.203 -6.602 1 97.06 143 LEU B C 1
ATOM 2374 O O . LEU B 1 143 ? 20.828 -5.988 -6.621 1 97.06 143 LEU B O 1
ATOM 2378 N N . LYS B 1 144 ? 21.562 -8.07 -6.555 1 96.19 144 LYS B N 1
ATOM 2379 C CA . LYS B 1 144 ? 22.969 -7.672 -6.484 1 96.19 144 LYS B CA 1
ATOM 2380 C C . LYS B 1 144 ? 23.391 -6.906 -7.738 1 96.19 144 LYS B C 1
ATOM 2382 O O . LYS B 1 144 ? 24.125 -5.922 -7.652 1 96.19 144 LYS B O 1
ATOM 2387 N N . ARG B 1 145 ? 22.938 -7.352 -8.836 1 96 145 ARG B N 1
ATOM 2388 C CA . ARG B 1 145 ? 23.234 -6.664 -10.086 1 96 145 ARG B CA 1
ATOM 2389 C C . ARG B 1 145 ? 22.688 -5.242 -10.07 1 96 145 ARG B C 1
ATOM 2391 O O . ARG B 1 145 ? 23.344 -4.309 -10.531 1 96 145 ARG B O 1
ATOM 2398 N N . PHE B 1 146 ? 21.547 -5.098 -9.586 1 95.44 146 PHE B N 1
ATOM 2399 C CA . PHE B 1 146 ? 20.922 -3.785 -9.492 1 95.44 146 PHE B CA 1
ATOM 2400 C C . PHE B 1 146 ? 21.75 -2.844 -8.625 1 95.44 146 PHE B C 1
ATOM 2402 O O . PHE B 1 146 ? 22.031 -1.713 -9.023 1 95.44 146 PHE B O 1
ATOM 2409 N N . TYR B 1 147 ? 22.141 -3.305 -7.457 1 90.38 147 TYR B N 1
ATOM 2410 C CA . TYR B 1 147 ? 22.859 -2.449 -6.516 1 90.38 147 TYR B CA 1
ATOM 2411 C C . TYR B 1 147 ? 24.266 -2.15 -7.02 1 90.38 147 TYR B C 1
ATOM 2413 O O . TYR B 1 147 ? 24.797 -1.07 -6.766 1 90.38 147 TYR B O 1
ATOM 2421 N N . ALA B 1 148 ? 24.828 -3.092 -7.742 1 89.25 148 ALA B N 1
ATOM 2422 C CA . ALA B 1 148 ? 26.125 -2.871 -8.359 1 89.25 148 ALA B CA 1
ATOM 2423 C C . ALA B 1 148 ? 26.047 -1.793 -9.438 1 89.25 148 ALA B C 1
ATOM 2425 O O . ALA B 1 148 ? 26.953 -0.964 -9.562 1 89.25 148 ALA B O 1
ATOM 2426 N N . GLN B 1 149 ? 25 -1.797 -10.188 1 86 149 GLN B N 1
ATOM 2427 C CA . GLN B 1 149 ? 24.797 -0.815 -11.242 1 86 149 GLN B CA 1
ATOM 2428 C C . GLN B 1 149 ? 24.547 0.573 -10.664 1 86 149 GLN B C 1
ATOM 2430 O O . GLN B 1 149 ? 24.984 1.576 -11.227 1 86 149 GLN B O 1
ATOM 2435 N N . GLU B 1 150 ? 23.766 0.634 -9.602 1 73.62 150 GLU B N 1
ATOM 2436 C CA . GLU B 1 150 ? 23.453 1.9 -8.945 1 73.62 150 GLU B CA 1
ATOM 2437 C C . GLU B 1 150 ? 24.703 2.561 -8.375 1 73.62 150 GLU B C 1
ATOM 2439 O O . GLU B 1 150 ? 24.828 3.785 -8.406 1 73.62 150 GLU B O 1
ATOM 2444 N N . ASN B 1 151 ? 25.578 1.785 -7.836 1 68 151 ASN B N 1
ATOM 2445 C CA . ASN B 1 151 ? 26.859 2.264 -7.324 1 68 151 ASN B CA 1
ATOM 2446 C C . ASN B 1 151 ? 27.719 2.838 -8.438 1 68 151 ASN B C 1
ATOM 2448 O O . ASN B 1 151 ? 28.406 3.85 -8.242 1 68 151 ASN B O 1
ATOM 2452 N N . GLU B 1 152 ? 27.625 2.209 -9.508 1 61 152 GLU B N 1
ATOM 2453 C CA . GLU B 1 152 ? 28.422 2.691 -10.633 1 61 152 GLU B CA 1
ATOM 2454 C C . GLU B 1 152 ? 27.891 4.023 -11.148 1 61 152 GLU B C 1
ATOM 2456 O O . GLU B 1 152 ? 28.672 4.859 -11.633 1 61 152 GLU B O 1
ATOM 2461 N N . ASN B 1 153 ? 26.688 4.176 -11.031 1 59.22 153 ASN B N 1
ATOM 2462 C CA . ASN B 1 153 ? 26.078 5.414 -11.508 1 59.22 153 ASN B CA 1
ATOM 2463 C C . ASN B 1 153 ? 26.125 6.508 -10.445 1 59.22 153 ASN B C 1
ATOM 2465 O O . ASN B 1 153 ? 25.781 7.66 -10.727 1 59.22 153 ASN B O 1
ATOM 2469 N N . ALA B 1 154 ? 26.344 6.066 -9.219 1 57.41 154 ALA B N 1
ATOM 2470 C CA . ALA B 1 154 ? 26.438 7.039 -8.133 1 57.41 154 ALA B CA 1
ATOM 2471 C C . ALA B 1 154 ? 27.734 7.844 -8.227 1 57.41 154 ALA B C 1
ATOM 2473 O O . ALA B 1 154 ? 28.766 7.32 -8.656 1 57.41 154 ALA B O 1
ATOM 2474 N N . PRO B 1 155 ? 27.656 9.117 -8.031 1 52.38 155 PRO B N 1
ATOM 2475 C CA . PRO B 1 155 ? 28.906 9.891 -8 1 52.38 155 PRO B CA 1
ATOM 2476 C C . PRO B 1 155 ? 29.969 9.242 -7.137 1 52.38 155 PRO B C 1
ATOM 2478 O O . PRO B 1 155 ? 29.656 8.508 -6.195 1 52.38 155 PRO B O 1
ATOM 2481 N N . GLU B 1 156 ? 31.312 9.344 -7.727 1 50.5 156 GLU B N 1
ATOM 2482 C CA . GLU B 1 156 ? 32.5 8.758 -7.148 1 50.5 156 GLU B CA 1
ATOM 2483 C C . GLU B 1 156 ? 32.531 8.898 -5.629 1 50.5 156 GLU B C 1
ATOM 2485 O O . GLU B 1 156 ? 33 8 -4.922 1 50.5 156 GLU B O 1
ATOM 2490 N N . GLU B 1 157 ? 32.031 9.898 -5.184 1 46.44 157 GLU B N 1
ATOM 2491 C CA . GLU B 1 157 ? 32.094 10.203 -3.76 1 46.44 157 GLU B CA 1
ATOM 2492 C C . GLU B 1 157 ? 31.188 9.273 -2.955 1 46.44 157 GLU B C 1
ATOM 2494 O O . GLU B 1 157 ? 31.516 8.891 -1.83 1 46.44 157 GLU B O 1
ATOM 2499 N N . LEU B 1 158 ? 30.047 8.898 -3.457 1 47.44 158 LEU B N 1
ATOM 2500 C CA . LEU B 1 158 ? 29.109 8.039 -2.748 1 47.44 158 LEU B CA 1
ATOM 2501 C C . LEU B 1 158 ? 29.484 6.57 -2.924 1 47.44 158 LEU B C 1
ATOM 2503 O O . LEU B 1 158 ? 29.109 5.727 -2.109 1 47.44 158 LEU B O 1
ATOM 2507 N N . ARG B 1 159 ? 30.141 6.281 -4.004 1 47.91 159 ARG B N 1
ATOM 2508 C CA . ARG B 1 159 ? 30.625 4.926 -4.23 1 47.91 159 ARG B CA 1
ATOM 2509 C C . ARG B 1 159 ? 31.609 4.504 -3.141 1 47.91 159 ARG B C 1
ATOM 2511 O O . ARG B 1 159 ? 31.609 3.35 -2.711 1 47.91 159 ARG B O 1
ATOM 2518 N N . LYS B 1 160 ? 32.406 5.395 -2.719 1 45.31 160 LYS B N 1
ATOM 2519 C CA . LYS B 1 160 ? 33.438 5.188 -1.715 1 45.31 160 LYS B CA 1
ATOM 2520 C C . LYS B 1 160 ? 32.844 5.059 -0.319 1 45.31 160 LYS B C 1
ATOM 2522 O O . LYS B 1 160 ? 33.344 4.289 0.508 1 45.31 160 LYS B O 1
ATOM 2527 N N . ARG B 1 161 ? 31.828 5.785 -0.049 1 43.5 161 ARG B N 1
ATOM 2528 C CA . ARG B 1 161 ? 31.234 5.707 1.286 1 43.5 161 ARG B CA 1
ATOM 2529 C C . ARG B 1 161 ? 30.609 4.34 1.524 1 43.5 161 ARG B C 1
ATOM 2531 O O . ARG B 1 161 ? 30.484 3.896 2.668 1 43.5 161 ARG B O 1
ATOM 2538 N N . LYS B 1 162 ? 29.969 3.727 0.511 1 40.81 162 LYS B N 1
ATOM 2539 C CA . LYS B 1 162 ? 29.297 2.449 0.697 1 40.81 162 LYS B CA 1
ATOM 2540 C C . LYS B 1 162 ? 30.281 1.292 0.723 1 40.81 162 LYS B C 1
ATOM 2542 O O . LYS B 1 162 ? 29.891 0.14 0.934 1 40.81 162 LYS B O 1
ATOM 2547 N N . ARG B 1 163 ? 31.422 1.417 0.088 1 37.06 163 ARG B N 1
ATOM 2548 C CA . ARG B 1 163 ? 32.469 0.398 0.178 1 37.06 163 ARG B CA 1
ATOM 2549 C C . ARG B 1 163 ? 33 0.269 1.606 1 37.06 163 ARG B C 1
ATOM 2551 O O . ARG B 1 163 ? 33.719 -0.67 1.925 1 37.06 163 ARG B O 1
ATOM 2558 N N . VAL B 1 164 ? 32.938 1.381 2.303 1 32.91 164 VAL B N 1
ATOM 2559 C CA . VAL B 1 164 ? 33.531 1.292 3.635 1 32.91 164 VAL B CA 1
ATOM 2560 C C . VAL B 1 164 ? 32.5 0.737 4.621 1 32.91 164 VAL B C 1
ATOM 2562 O O . VAL B 1 164 ? 32.844 0.414 5.762 1 32.91 164 VAL B O 1
ATOM 2565 N N . LEU B 1 165 ? 31.109 0.968 4.383 1 29.33 165 LEU B N 1
ATOM 2566 C CA . LEU B 1 165 ? 30.281 0.454 5.461 1 29.33 165 LEU B CA 1
ATOM 2567 C C . LEU B 1 165 ? 29.859 -0.987 5.188 1 29.33 165 LEU B C 1
ATOM 2569 O O . LEU B 1 165 ? 29.531 -1.336 4.055 1 29.33 165 LEU B O 1
#

Organism: Schistosoma japonicum (NCBI:txid6182)

Secondary structure (DSSP, 8-state):
-HHHHHHHHHHHHTTS---EEEEEETTEEEEEEE--HHHHT-TT--HHHHHHHHHHHHHHHTT--HHHHHTTEEEEEEE--BHHHHHIIIIISSS--SEEEEEE--TTTBTBTTS-BGGGSSSSSPPP-EE--TTHHHHHHHHHHHHHHHHHHS-HHHHHHHHH-/-HHHHHHHHHHHHTTS---EEEEEETTEEEEEEE--HHHHT-TT--HHHHHHHHHHHHHHHTT--HHHHHTTEEEEEEE--BHHHHHIIIIISSS--SEEEEEE--TTTBTBTTS-BGGGSSSSSPPP-EE--TTHHHHHHHHHHHHHHHHHHS-HHHHHHHHH-

Sequence (330 aa):
MDVAFELAQEALKCNEVPVGCAFVYKGEVIASGRNEVNATRDATQHAEMITIRHLEQWCRKNEIEFDKVLTECDLYVTVEPCIMCTAAIRFCLPAHLKSITYGARNERFGGCGSVLSVHNSPSSVPALNCVPGVEAETAVKLLKRFYAQENENAPEELRKRKRVLMDVAFELAQEALKCNEVPVGCAFVYKGEVIASGRNEVNATRDATQHAEMITIRHLEQWCRKNEIEFDKVLTECDLYVTVEPCIMCTAAIRFCLPAHLKSITYGARNERFGGCGSVLSVHNSPSSVPALNCVPGVEAETAVKLLKRFYAQENENAPEELRKRKRVL

InterPro domains:
  IPR002125 Cytidine and deoxycytidylate deaminase domain [PF00383] (1-90)
  IPR002125 Cytidine and deoxycytidylate deaminase domain [PS51747] (1-123)
  IPR016192 APOBEC/CMP deaminase, zinc-binding [PS00903] (46-89)
  IPR016193 Cytidine deaminase-like [SSF53927] (1-151)